Protein AF-A0A7V1API5-F1 (afdb_monomer)

Solvent-accessible surface area (backbone atoms only — not comparable to full-atom values): 14251 Å² total; per-residue (Å²): 138,82,91,64,81,80,78,73,44,56,48,100,85,48,38,28,48,32,41,31,27,32,59,87,79,66,44,65,28,44,78,46,39,25,30,69,68,17,48,51,49,20,72,73,65,34,36,43,33,29,36,42,77,89,78,74,38,69,45,53,51,26,77,86,77,62,25,26,32,43,48,78,46,79,47,67,42,95,88,17,57,36,34,41,33,32,18,50,59,51,57,43,63,21,94,88,60,36,77,29,64,70,81,69,83,91,77,61,89,94,56,81,75,86,61,78,83,79,69,54,68,74,54,51,52,70,72,65,71,60,80,78,75,70,63,77,86,57,58,72,59,54,67,72,64,65,79,74,82,86,79,86,84,81,85,78,90,79,81,88,76,85,87,77,90,76,90,74,88,79,74,88,75,80,82,76,82,78,84,73,83,77,73,58,64,68,58,56,49,48,50,58,59,57,49,26,75,86,52,65,47,90,92,36,68,66,31,52,47,64,74,60,36,72,78,56,50,55,64,53,75,74,64,84,119

Secondary structure (DSSP, 8-state):
----PPPP---TTSEEEEEEEETTT--EEEEEEEEHHHHHHHHHHSB-EEEETTTTEEEETTTTTS--EEEEEEEEPTTSS-EEEEEEESS-SSTTS-S-S--S-S--TTS--SS-----HHHHHHHS-------GGGGGGHHHHTTS--S-----PPPP------------------PPP---HHHHHHHHHHHHHHS--TT-HHHHHHHH-HHHHHHHHTT--

Nearest PDB structures (foldseek):
  7bgn-assembly1_A  TM=9.790E-01  e=2.416E-11  Medicago truncatula
  7bgm-assembly1_B  TM=9.090E-01  e=2.416E-11  Medicago truncatula
  7bgn-assembly3_E  TM=7.916E-01  e=1.671E-11  Medicago truncatula
  7bgn-assembly3_F  TM=7.159E-01  e=1.307E-11  Medicago truncatula
  7bgm-assembly1_A  TM=7.154E-01  e=2.569E-11  Medicago truncatula

Sequence (225 aa):
MFDKKPHIKFNKNGLIPAIVLNADTQEVINLVYMNRKALKKTQETGKLWLYNRSLKKIWMKGQRSGNTVDVEEIRSHVDKYALLISGTPNGAPCHTGDASCFSFAYWKKDEALEGDPEIPDSFKKIFSGEEESYPAEFESLKDEISLSKEEETGLIEMREVENKTEQAEIEPDSFETQQTPDKNILYDFYWSIANRVENPMEGSVISKLHSLGVREISKHLGRDV

Structure (mmCIF, N/CA/C/O backbone):
data_AF-A0A7V1API5-F1
#
_entry.id   AF-A0A7V1API5-F1
#
loop_
_atom_site.group_PDB
_atom_site.id
_atom_site.type_symbol
_atom_site.label_atom_id
_atom_site.label_alt_id
_atom_site.label_comp_id
_atom_site.label_asym_id
_atom_site.label_entity_id
_atom_site.label_seq_id
_atom_site.pdbx_PDB_ins_code
_atom_site.Cartn_x
_atom_site.Cartn_y
_atom_site.Cartn_z
_atom_site.occupancy
_atom_site.B_iso_or_equiv
_atom_site.auth_seq_id
_atom_site.auth_comp_id
_atom_site.auth_asym_id
_atom_site.auth_atom_id
_atom_site.pdbx_PDB_model_num
ATOM 1 N N . MET A 1 1 ? -29.884 -5.914 -5.477 1.00 36.81 1 MET A N 1
ATOM 2 C CA . MET A 1 1 ? -29.477 -4.771 -4.632 1.00 36.81 1 MET A CA 1
ATOM 3 C C . MET A 1 1 ? -28.816 -5.336 -3.376 1.00 36.81 1 MET A C 1
ATOM 5 O O . MET A 1 1 ? -29.497 -5.604 -2.400 1.00 36.81 1 MET A O 1
ATOM 9 N N . PHE A 1 2 ? -27.517 -5.648 -3.436 1.00 43.50 2 PHE A N 1
ATOM 10 C CA . PHE A 1 2 ? -26.755 -6.131 -2.277 1.00 43.50 2 PHE A CA 1
ATOM 11 C C . PHE A 1 2 ? -25.815 -5.024 -1.823 1.00 43.50 2 PHE A C 1
ATOM 13 O O . PHE A 1 2 ? -24.636 -5.013 -2.157 1.00 43.50 2 PHE A O 1
ATOM 20 N N . ASP A 1 3 ? -26.366 -4.083 -1.065 1.00 47.03 3 ASP A N 1
ATOM 21 C CA . ASP A 1 3 ? -25.586 -3.079 -0.354 1.00 47.03 3 ASP A CA 1
ATOM 22 C C . ASP A 1 3 ? -25.040 -3.706 0.942 1.00 47.03 3 ASP A C 1
ATOM 24 O O . ASP A 1 3 ? -25.525 -3.481 2.049 1.00 47.03 3 ASP A O 1
ATOM 28 N N . LYS A 1 4 ? -24.086 -4.632 0.794 1.00 51.78 4 LYS A N 1
ATOM 29 C CA . LYS A 1 4 ? -23.327 -5.195 1.915 1.00 51.78 4 LYS A CA 1
ATOM 30 C C . LYS A 1 4 ? -21.902 -4.695 1.803 1.00 51.78 4 LYS A C 1
ATOM 32 O O . LYS A 1 4 ? -21.056 -5.349 1.198 1.00 51.78 4 LYS A O 1
ATOM 37 N N . LYS A 1 5 ? -21.626 -3.551 2.430 1.00 57.69 5 LYS A N 1
ATOM 38 C CA . LYS A 1 5 ? -20.250 -3.122 2.696 1.00 57.69 5 LYS A CA 1
ATOM 39 C C . LYS A 1 5 ? -19.504 -4.313 3.330 1.00 57.69 5 LYS A C 1
ATOM 41 O O . LYS A 1 5 ? -19.968 -4.827 4.354 1.00 57.69 5 LYS A O 1
ATOM 46 N N . PRO A 1 6 ? -18.427 -4.831 2.715 1.00 64.00 6 PRO A N 1
ATOM 47 C CA . PRO A 1 6 ? -17.818 -6.074 3.165 1.00 64.00 6 PRO A CA 1
ATOM 48 C C . PRO A 1 6 ? -17.279 -5.908 4.588 1.00 64.00 6 PRO A C 1
ATOM 50 O O . PRO A 1 6 ? -16.504 -4.998 4.877 1.00 64.00 6 PRO A O 1
ATOM 53 N N . HIS A 1 7 ? -17.705 -6.787 5.496 1.00 81.12 7 HIS A N 1
ATOM 54 C CA . HIS A 1 7 ? -17.175 -6.822 6.855 1.00 81.12 7 HIS A CA 1
ATOM 55 C C . HIS A 1 7 ? -15.726 -7.329 6.827 1.00 81.12 7 HIS A C 1
ATOM 57 O O . HIS A 1 7 ? -15.483 -8.474 6.454 1.00 81.12 7 HIS A O 1
ATOM 63 N N . ILE A 1 8 ? -14.776 -6.496 7.248 1.00 89.81 8 ILE A N 1
ATOM 64 C CA . ILE A 1 8 ? -13.340 -6.807 7.253 1.00 89.81 8 ILE A CA 1
ATOM 65 C C . ILE A 1 8 ? -12.966 -7.608 8.513 1.00 89.81 8 ILE A C 1
ATOM 67 O O . ILE A 1 8 ? -13.426 -7.290 9.614 1.00 89.81 8 ILE A O 1
ATOM 71 N N . LYS A 1 9 ? -12.124 -8.641 8.374 1.00 91.19 9 LYS A N 1
ATOM 72 C CA . LYS A 1 9 ? -11.627 -9.467 9.485 1.00 91.19 9 LYS A CA 1
ATOM 73 C C . LYS A 1 9 ? -10.210 -9.036 9.867 1.00 91.19 9 LYS A C 1
ATOM 75 O O . LYS A 1 9 ? -9.261 -9.244 9.121 1.00 91.19 9 LYS A O 1
ATOM 80 N N . PHE A 1 10 ? -10.071 -8.454 11.053 1.00 94.00 10 PHE A N 1
ATOM 81 C CA . PHE A 1 10 ? -8.764 -8.217 11.664 1.00 94.00 10 PHE A CA 1
ATOM 82 C C . PHE A 1 10 ? -8.286 -9.502 12.348 1.00 94.00 10 PHE A C 1
ATOM 84 O O . PHE A 1 10 ? -9.102 -10.261 12.870 1.00 94.00 10 PHE A O 1
ATOM 91 N N . ASN A 1 11 ? -6.977 -9.739 12.360 1.00 93.12 11 ASN A N 1
ATOM 92 C CA . ASN A 1 11 ? -6.385 -10.870 13.071 1.00 93.12 11 ASN A CA 1
ATOM 93 C C . ASN A 1 11 ? -6.502 -10.709 14.603 1.00 93.12 11 ASN A C 1
ATOM 95 O O . ASN A 1 11 ? -6.974 -9.685 15.100 1.00 93.12 11 ASN A O 1
ATOM 99 N N . LYS A 1 12 ? -6.011 -11.699 15.361 1.00 94.62 12 LYS A N 1
ATOM 100 C CA . LYS A 1 12 ? -6.018 -11.697 16.839 1.00 94.62 12 LYS A CA 1
ATOM 101 C C . LYS A 1 12 ? -5.367 -10.464 17.485 1.00 94.62 12 LYS A C 1
ATOM 103 O O . LYS A 1 12 ? -5.725 -10.095 18.593 1.00 94.62 12 LYS A O 1
ATOM 108 N N . ASN A 1 13 ? -4.462 -9.793 16.771 1.00 92.75 13 ASN A N 1
ATOM 109 C CA . ASN A 1 13 ? -3.783 -8.578 17.229 1.00 92.75 13 ASN A CA 1
ATOM 110 C C . ASN A 1 13 ? -4.513 -7.292 16.794 1.00 92.75 13 ASN A C 1
ATOM 112 O O . ASN A 1 13 ? -3.982 -6.194 16.946 1.00 92.75 13 ASN A O 1
ATOM 116 N N . GLY A 1 14 ? -5.703 -7.403 16.197 1.00 95.06 14 GLY A N 1
ATOM 117 C CA . GLY A 1 14 ? -6.461 -6.266 15.681 1.00 95.06 14 GLY A CA 1
ATOM 118 C C . GLY A 1 14 ? -5.851 -5.631 14.428 1.00 95.06 14 GLY A C 1
ATOM 119 O O . GLY A 1 14 ? -6.097 -4.448 14.176 1.00 95.06 14 GLY A O 1
ATOM 120 N N . LEU A 1 15 ? -5.062 -6.387 13.652 1.00 96.69 15 LEU A N 1
ATOM 121 C CA . LEU A 1 15 ? -4.360 -5.919 12.452 1.00 96.69 15 LEU A CA 1
ATOM 122 C C . LEU A 1 15 ? -4.853 -6.611 11.177 1.00 96.69 15 LEU A C 1
ATOM 124 O O . LEU A 1 15 ? -5.285 -7.761 11.211 1.00 96.69 15 LEU A O 1
ATOM 128 N N . ILE A 1 16 ? -4.731 -5.919 10.047 1.00 97.31 16 ILE A N 1
ATOM 129 C CA . ILE A 1 16 ? -4.956 -6.456 8.703 1.00 97.31 16 ILE A CA 1
ATOM 130 C C . ILE A 1 16 ? -3.806 -6.034 7.773 1.00 97.31 16 ILE A C 1
ATOM 132 O O . ILE A 1 16 ? -3.408 -4.865 7.824 1.00 97.31 16 ILE A O 1
ATOM 136 N N . PRO A 1 17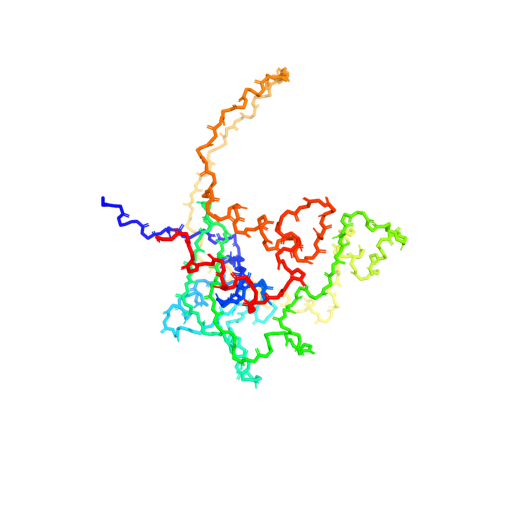 ? -3.228 -6.943 6.965 1.00 98.19 17 PRO A N 1
ATOM 137 C CA . PRO A 1 17 ? -2.293 -6.567 5.911 1.00 98.19 17 PRO A CA 1
ATOM 138 C C . PRO A 1 17 ? -3.011 -5.826 4.775 1.00 98.19 17 PRO A C 1
ATOM 140 O O . PRO A 1 17 ? -4.136 -6.162 4.402 1.00 98.19 17 PRO A O 1
ATOM 143 N N . ALA A 1 18 ? -2.339 -4.831 4.208 1.00 98.06 18 ALA A N 1
ATOM 144 C CA . ALA A 1 18 ? -2.802 -4.058 3.069 1.00 98.06 18 ALA A CA 1
ATOM 145 C C . ALA A 1 18 ? -1.681 -3.929 2.032 1.00 98.06 18 ALA A C 1
ATOM 147 O O . ALA A 1 18 ? -0.608 -3.400 2.331 1.00 98.06 18 ALA A O 1
ATOM 148 N N . ILE A 1 19 ? -1.946 -4.420 0.824 1.00 98.56 19 ILE A N 1
ATOM 149 C CA . ILE A 1 19 ? -1.095 -4.234 -0.352 1.00 98.56 19 ILE A CA 1
ATOM 150 C C . ILE A 1 19 ? -1.454 -2.881 -0.956 1.00 98.56 19 ILE 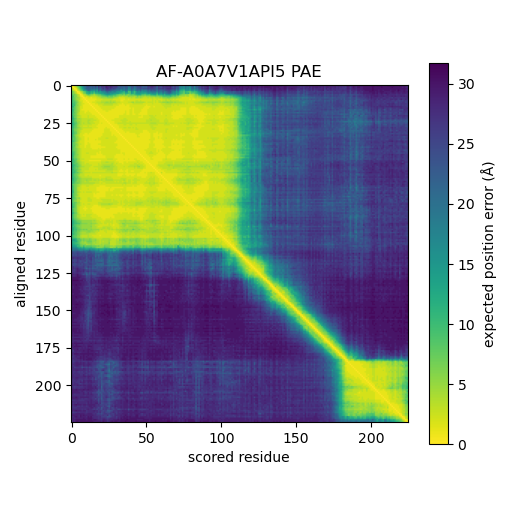A C 1
ATOM 152 O O . ILE A 1 19 ? -2.635 -2.583 -1.123 1.00 98.56 19 ILE A O 1
ATOM 156 N N . VAL A 1 20 ? -0.453 -2.065 -1.264 1.00 98.38 20 VAL A N 1
ATOM 157 C CA . VAL A 1 20 ? -0.641 -0.734 -1.842 1.00 98.38 20 VAL A CA 1
ATOM 158 C C . VAL A 1 20 ? -0.157 -0.756 -3.285 1.00 98.38 20 VAL A C 1
ATOM 160 O O . VAL A 1 20 ? 0.999 -1.102 -3.530 1.00 98.38 20 VAL A O 1
ATOM 163 N N . LEU A 1 21 ? -1.035 -0.388 -4.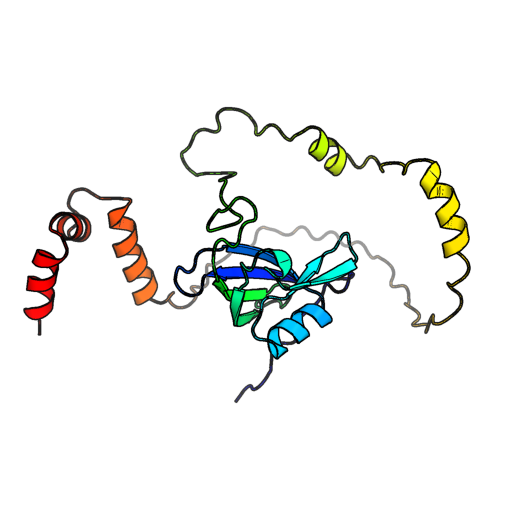212 1.00 96.75 21 LEU A N 1
ATOM 164 C CA . LEU A 1 21 ? -0.757 -0.216 -5.632 1.00 96.75 21 LEU A CA 1
ATOM 165 C C . LEU A 1 21 ? -0.637 1.265 -5.974 1.00 96.75 21 LEU A C 1
ATOM 167 O O . LEU A 1 21 ? -1.369 2.091 -5.422 1.00 96.75 21 LEU A O 1
ATOM 171 N N . ASN A 1 22 ? 0.233 1.573 -6.929 1.00 96.00 22 ASN A N 1
ATOM 172 C CA . ASN A 1 22 ? 0.135 2.809 -7.687 1.00 96.00 22 ASN A CA 1
ATOM 173 C C . ASN A 1 22 ? -1.093 2.718 -8.612 1.00 96.00 22 ASN A C 1
ATOM 175 O O . ASN A 1 22 ? -1.200 1.777 -9.399 1.00 96.00 22 ASN A O 1
ATOM 179 N N . ALA A 1 23 ? -2.018 3.671 -8.496 1.00 92.25 23 ALA A N 1
ATOM 180 C CA . ALA A 1 23 ? -3.256 3.681 -9.273 1.00 92.25 23 ALA A CA 1
ATOM 181 C C . ALA A 1 23 ? -3.018 3.783 -10.790 1.00 92.25 23 ALA A C 1
ATOM 183 O O . ALA A 1 23 ? -3.725 3.135 -11.563 1.00 92.25 23 ALA A O 1
ATOM 184 N N . ASP A 1 24 ? -1.985 4.513 -11.210 1.00 89.00 24 ASP A N 1
ATOM 185 C CA . ASP A 1 24 ? -1.683 4.739 -12.623 1.00 89.00 24 ASP A CA 1
ATOM 186 C C . ASP A 1 24 ? -0.944 3.551 -13.245 1.00 89.00 24 ASP A C 1
ATOM 188 O O . ASP A 1 24 ? -1.302 3.068 -14.318 1.00 89.00 24 ASP A O 1
ATOM 192 N N . THR A 1 25 ? 0.101 3.062 -12.570 1.00 89.75 25 THR A N 1
ATOM 193 C CA . THR A 1 25 ? 0.993 2.030 -13.132 1.00 89.75 25 THR A CA 1
ATOM 194 C C . THR A 1 25 ? 0.567 0.608 -12.791 1.00 89.75 25 THR A C 1
ATOM 196 O O . THR A 1 25 ? 1.078 -0.337 -13.386 1.00 89.75 25 THR A O 1
ATOM 199 N N . GLN A 1 26 ? -0.343 0.442 -11.825 1.00 91.38 26 GLN A N 1
ATOM 200 C CA . GLN A 1 26 ? -0.728 -0.845 -11.232 1.00 91.38 26 GLN A CA 1
ATOM 201 C C . GLN A 1 26 ? 0.437 -1.607 -10.570 1.00 91.38 26 GLN A C 1
ATOM 203 O O . GLN A 1 26 ? 0.287 -2.768 -10.185 1.00 91.38 26 GLN A O 1
ATOM 208 N N . GLU A 1 27 ? 1.587 -0.958 -10.377 1.00 92.62 27 GLU A N 1
ATOM 209 C CA . GLU A 1 27 ? 2.726 -1.527 -9.662 1.00 92.62 27 GLU A CA 1
ATOM 210 C C . GLU A 1 27 ? 2.421 -1.635 -8.162 1.00 92.62 27 GLU A C 1
ATOM 212 O O . GLU A 1 27 ? 1.883 -0.707 -7.551 1.00 92.62 27 GLU A O 1
ATOM 217 N N . VAL A 1 28 ? 2.804 -2.753 -7.535 1.00 95.19 28 VAL A N 1
ATOM 218 C CA . VAL A 1 28 ? 2.784 -2.871 -6.073 1.00 95.19 28 VAL A CA 1
ATOM 219 C C . VAL A 1 28 ? 3.898 -2.009 -5.500 1.00 95.19 28 VAL A C 1
ATOM 221 O O . VAL A 1 28 ? 5.069 -2.318 -5.684 1.00 95.19 28 VAL A O 1
ATOM 224 N N . ILE A 1 29 ? 3.543 -0.970 -4.746 1.00 95.50 29 ILE A N 1
ATOM 225 C CA . ILE A 1 29 ? 4.507 -0.023 -4.174 1.00 95.50 29 ILE A CA 1
ATOM 226 C C . ILE A 1 29 ? 4.837 -0.302 -2.709 1.00 95.50 29 ILE A C 1
ATOM 228 O O . ILE A 1 29 ? 5.887 0.120 -2.222 1.00 95.50 29 ILE A O 1
ATOM 232 N N . ASN A 1 30 ? 3.947 -0.964 -1.959 1.00 95.31 30 ASN A N 1
ATOM 233 C CA . ASN A 1 30 ? 4.176 -1.221 -0.536 1.00 95.31 30 ASN A CA 1
ATOM 234 C C . ASN A 1 30 ? 3.301 -2.348 0.036 1.00 95.31 30 ASN A C 1
ATOM 236 O O . ASN A 1 30 ? 2.238 -2.664 -0.494 1.00 95.31 30 ASN A O 1
ATOM 240 N N . LEU A 1 31 ? 3.721 -2.881 1.185 1.00 97.00 31 LEU A N 1
ATOM 241 C CA . LEU A 1 31 ? 2.919 -3.719 2.071 1.00 97.00 31 LEU A CA 1
ATOM 242 C C . LEU A 1 31 ? 2.916 -3.091 3.465 1.00 97.00 31 LEU A C 1
ATOM 244 O O . LEU A 1 31 ? 3.958 -2.933 4.100 1.00 97.00 31 LEU A O 1
ATOM 248 N N . VAL A 1 32 ? 1.728 -2.783 3.977 1.00 96.81 32 VAL A N 1
ATOM 249 C CA . VAL A 1 32 ? 1.562 -2.196 5.309 1.00 96.81 32 VAL A CA 1
ATOM 250 C C . VAL A 1 32 ? 0.593 -3.012 6.155 1.00 96.81 32 VAL A C 1
ATOM 252 O O . VAL A 1 32 ? -0.177 -3.822 5.651 1.00 96.81 32 VAL A O 1
ATOM 255 N N . TYR A 1 33 ? 0.607 -2.779 7.466 1.00 97.88 33 TYR A N 1
ATOM 256 C CA . TYR A 1 33 ? -0.444 -3.256 8.362 1.00 97.88 33 TYR A CA 1
ATOM 257 C C . TYR A 1 33 ? -1.316 -2.088 8.794 1.00 97.88 33 TYR A C 1
ATOM 259 O O . TYR A 1 33 ? -0.817 -0.992 9.042 1.00 97.88 33 TYR A O 1
ATOM 267 N N . MET A 1 34 ? -2.614 -2.328 8.941 1.00 98.38 34 MET A N 1
ATOM 268 C CA . MET A 1 34 ? -3.569 -1.352 9.454 1.00 98.38 34 MET A CA 1
ATOM 269 C C . MET A 1 34 ? -4.308 -1.938 10.653 1.00 98.38 34 MET A C 1
ATOM 271 O O . MET A 1 34 ? -4.674 -3.110 10.659 1.00 98.38 34 MET A O 1
ATOM 275 N N . ASN A 1 35 ? -4.566 -1.116 11.666 1.00 97.50 35 ASN A N 1
ATOM 276 C CA . ASN A 1 35 ? -5.603 -1.399 12.655 1.00 97.50 35 ASN A CA 1
ATOM 277 C C . ASN A 1 35 ? -6.889 -0.641 12.276 1.00 97.50 35 ASN A C 1
ATOM 279 O O . ASN A 1 35 ? -6.899 0.156 11.333 1.00 97.50 35 ASN A O 1
ATOM 283 N N . ARG A 1 36 ? -7.978 -0.837 13.032 1.00 96.81 36 ARG A N 1
ATOM 284 C CA . ARG A 1 36 ? -9.258 -0.144 12.775 1.00 96.81 36 ARG A CA 1
ATOM 285 C C . ARG A 1 36 ? -9.111 1.381 12.710 1.00 96.81 36 ARG A C 1
ATOM 287 O O . ARG A 1 36 ? -9.738 2.013 11.866 1.00 96.81 36 ARG A O 1
ATOM 294 N N . LYS A 1 37 ? -8.274 1.970 13.575 1.00 97.69 37 LYS A N 1
ATOM 295 C CA . LYS A 1 37 ? -8.048 3.426 13.626 1.00 97.69 37 LYS A CA 1
ATOM 296 C C . LYS A 1 37 ? -7.335 3.936 12.369 1.00 97.69 37 LYS A C 1
ATOM 298 O O . LYS A 1 37 ? -7.760 4.943 11.816 1.00 97.69 37 LYS A O 1
ATOM 303 N N . ALA A 1 38 ? -6.298 3.239 11.901 1.00 98.31 38 ALA A N 1
ATOM 304 C CA . ALA A 1 38 ? -5.571 3.587 10.679 1.00 98.31 38 ALA A CA 1
ATOM 305 C C . ALA A 1 38 ? -6.465 3.472 9.437 1.00 98.31 38 ALA A C 1
ATOM 307 O O . ALA A 1 38 ? -6.491 4.379 8.608 1.00 98.31 38 ALA A O 1
ATOM 308 N N . LEU A 1 39 ? -7.256 2.397 9.341 1.00 97.88 39 LEU A N 1
ATOM 309 C CA . LEU A 1 39 ? -8.200 2.222 8.238 1.00 97.88 39 LEU A CA 1
ATOM 310 C C . LEU A 1 39 ? -9.254 3.334 8.216 1.00 97.88 39 LEU A C 1
ATOM 312 O O . LEU A 1 39 ? -9.468 3.951 7.176 1.00 97.88 39 LEU A O 1
ATOM 316 N N . LYS A 1 40 ? -9.848 3.646 9.373 1.00 97.38 40 LYS A N 1
ATOM 317 C CA . LYS A 1 40 ? -10.814 4.743 9.502 1.00 97.38 40 LYS A CA 1
ATOM 318 C C . LYS A 1 40 ? -10.198 6.088 9.102 1.00 97.38 40 LYS A C 1
ATOM 320 O O . LYS A 1 40 ? -10.767 6.788 8.276 1.00 97.38 40 LYS A O 1
ATOM 325 N N . LYS A 1 41 ? -9.001 6.413 9.601 1.00 98.31 41 LYS A N 1
ATOM 326 C CA . LYS A 1 41 ? -8.276 7.637 9.216 1.00 98.31 41 LYS A CA 1
ATOM 327 C C . LYS A 1 41 ? -7.970 7.703 7.720 1.00 98.31 41 LYS A C 1
ATOM 329 O O . LYS A 1 41 ? -8.046 8.782 7.142 1.00 98.31 41 LYS A O 1
ATOM 334 N N . THR A 1 42 ? -7.655 6.573 7.092 1.00 98.44 42 THR A N 1
ATOM 335 C CA . THR A 1 42 ? -7.438 6.504 5.638 1.00 98.44 42 THR A CA 1
ATOM 336 C C . THR A 1 42 ? -8.710 6.868 4.880 1.00 98.44 42 THR A C 1
ATOM 338 O O . THR A 1 42 ? -8.673 7.739 4.021 1.00 98.44 42 THR A O 1
ATOM 341 N N . GLN A 1 43 ? -9.848 6.283 5.263 1.00 97.56 43 GLN A N 1
ATOM 342 C CA . GLN A 1 43 ? -11.152 6.590 4.664 1.00 97.56 43 GLN A CA 1
ATOM 343 C C . GLN A 1 43 ? -11.584 8.046 4.891 1.00 97.56 43 GLN A C 1
ATOM 345 O O . GLN A 1 43 ? -12.199 8.640 4.016 1.00 97.56 43 GLN A O 1
ATOM 350 N N . GLU A 1 44 ? -11.271 8.618 6.055 1.00 98.12 44 GLU A N 1
ATOM 351 C CA . GLU A 1 44 ? -11.616 10.004 6.396 1.00 98.12 44 GLU A CA 1
ATOM 352 C C . GLU A 1 44 ? -10.759 11.036 5.659 1.00 98.12 44 GLU A C 1
ATOM 354 O O . GLU A 1 44 ? -11.250 12.102 5.307 1.00 98.12 44 GLU A O 1
ATOM 359 N N . THR A 1 45 ? -9.466 10.757 5.489 1.00 98.25 45 THR A N 1
ATOM 360 C CA . THR A 1 45 ? -8.502 11.753 4.991 1.00 98.25 45 THR A CA 1
ATOM 361 C C . THR A 1 45 ? -8.163 11.594 3.517 1.00 98.25 45 THR A C 1
ATOM 363 O O . THR A 1 45 ? -7.541 12.490 2.958 1.00 98.25 45 THR A O 1
ATOM 366 N N . GLY A 1 46 ? -8.489 10.451 2.908 1.00 98.19 46 GLY A N 1
ATOM 367 C CA . GLY A 1 46 ? -8.009 10.104 1.570 1.00 98.19 46 GLY A CA 1
ATOM 368 C C . GLY A 1 46 ? -6.489 9.919 1.500 1.00 98.19 46 GLY A C 1
ATOM 369 O O . GLY A 1 46 ? -5.940 9.820 0.416 1.00 98.19 46 GLY A O 1
ATOM 370 N N . LYS A 1 47 ? -5.778 9.870 2.634 1.00 98.44 47 LYS A N 1
ATOM 371 C CA . LYS A 1 47 ? -4.324 9.649 2.695 1.00 98.44 47 LYS A CA 1
ATOM 372 C C . LYS A 1 47 ? -4.030 8.275 3.279 1.00 98.44 47 LYS A C 1
ATOM 374 O O . LYS A 1 47 ? -4.750 7.816 4.158 1.00 98.44 47 LYS A O 1
ATOM 379 N N . LEU A 1 48 ? -2.946 7.625 2.863 1.00 98.38 48 LEU A N 1
ATOM 380 C CA . LEU A 1 48 ? -2.566 6.319 3.411 1.00 98.38 48 LEU A CA 1
ATOM 381 C C . LEU A 1 48 ? -2.097 6.421 4.877 1.00 98.38 48 LEU A C 1
ATOM 383 O O . LEU A 1 48 ? -1.024 6.962 5.163 1.00 98.38 48 LEU A O 1
ATOM 387 N N . TRP A 1 49 ? -2.853 5.824 5.803 1.00 98.50 49 TRP A N 1
ATOM 388 C CA . TRP A 1 49 ? -2.439 5.624 7.196 1.00 98.50 49 TRP A CA 1
ATOM 389 C C . TRP A 1 49 ? -2.127 4.158 7.473 1.00 98.50 49 TRP A C 1
ATOM 391 O O . TRP A 1 49 ? -2.930 3.272 7.204 1.00 98.50 49 TRP A O 1
ATOM 401 N N . LEU A 1 50 ? -0.989 3.904 8.107 1.00 97.31 50 LEU A N 1
ATOM 402 C CA . LEU A 1 50 ? -0.561 2.573 8.528 1.00 97.31 50 LEU A CA 1
ATOM 403 C C . LEU A 1 50 ? -0.427 2.492 10.048 1.00 97.31 50 LEU A C 1
ATOM 405 O O . LEU A 1 50 ? -0.365 3.504 10.745 1.00 97.31 50 LEU A O 1
ATOM 409 N N . TYR A 1 51 ? -0.377 1.276 10.571 1.00 96.75 51 TYR A N 1
ATOM 410 C CA . TYR A 1 51 ? -0.064 0.992 11.961 1.00 96.75 51 TYR A CA 1
ATOM 411 C C . TYR A 1 51 ? 1.380 0.504 12.074 1.00 96.75 51 TYR A C 1
ATOM 413 O O . TYR A 1 51 ? 1.736 -0.567 11.580 1.00 96.75 51 TYR A O 1
ATOM 421 N N . ASN A 1 52 ? 2.221 1.287 12.746 1.00 92.12 52 ASN A N 1
ATOM 422 C CA . ASN A 1 52 ? 3.571 0.870 13.090 1.00 92.12 52 ASN A CA 1
ATOM 423 C C . ASN A 1 52 ? 3.493 -0.105 14.272 1.00 92.12 52 ASN A C 1
ATOM 425 O O . ASN A 1 52 ? 3.136 0.291 15.383 1.00 92.12 52 ASN A O 1
ATOM 429 N N . ARG A 1 53 ? 3.821 -1.376 14.019 1.00 91.25 53 ARG A N 1
ATOM 430 C CA . ARG A 1 53 ? 3.706 -2.461 15.005 1.00 91.25 53 ARG A CA 1
ATOM 431 C C . ARG A 1 53 ? 4.683 -2.305 16.173 1.00 91.25 53 ARG A C 1
ATOM 433 O O . ARG A 1 53 ? 4.291 -2.560 17.305 1.00 91.25 53 ARG A O 1
ATOM 440 N N . SER A 1 54 ? 5.901 -1.832 15.913 1.00 87.06 54 SER A N 1
ATOM 441 C CA . SER A 1 54 ? 6.933 -1.645 16.943 1.00 87.06 54 SER A CA 1
ATOM 442 C C . SER A 1 54 ? 6.601 -0.472 17.864 1.00 87.06 54 SER A C 1
ATOM 444 O O . SER A 1 54 ? 6.669 -0.588 19.080 1.00 87.06 54 SER A O 1
ATOM 446 N N . LEU A 1 55 ? 6.168 0.652 17.287 1.00 90.38 55 LEU A N 1
ATOM 447 C CA . LEU A 1 55 ? 5.818 1.868 18.031 1.00 90.38 55 LEU A CA 1
ATOM 448 C C . LEU A 1 55 ? 4.358 1.890 18.508 1.00 90.38 55 LEU A C 1
ATOM 450 O O . LEU A 1 55 ? 3.918 2.886 19.077 1.00 90.38 55 LEU A O 1
ATOM 454 N N . LYS A 1 56 ? 3.594 0.833 18.213 1.00 93.06 56 LYS A N 1
ATOM 455 C CA . LYS A 1 56 ? 2.174 0.649 18.545 1.00 93.06 56 LYS A CA 1
ATOM 456 C C . LYS A 1 56 ? 1.274 1.855 18.229 1.00 93.06 56 LYS A C 1
ATOM 458 O O . LYS A 1 56 ? 0.270 2.088 18.903 1.00 93.06 56 LYS A O 1
ATOM 463 N N . LYS A 1 57 ? 1.589 2.606 17.171 1.00 93.25 57 LYS A N 1
ATOM 464 C CA . LYS A 1 57 ? 0.904 3.856 16.803 1.00 93.25 57 LYS A CA 1
ATOM 465 C C . LYS A 1 57 ? 0.539 3.901 15.328 1.00 93.25 57 LYS A C 1
ATOM 467 O O . LYS A 1 57 ? 1.194 3.276 14.495 1.00 93.25 57 LYS A O 1
ATOM 472 N N . ILE A 1 58 ? -0.494 4.673 15.004 1.00 97.12 58 ILE A N 1
ATOM 473 C CA . ILE A 1 58 ? -0.817 4.980 13.609 1.00 97.12 58 ILE A CA 1
ATOM 474 C C . ILE A 1 58 ? 0.134 6.054 13.069 1.00 97.12 58 ILE A C 1
ATOM 476 O O . ILE A 1 58 ? 0.627 6.892 13.824 1.00 97.12 58 ILE A O 1
ATOM 480 N N . TRP A 1 59 ? 0.389 6.019 11.768 1.00 93.69 59 TRP A N 1
ATOM 481 C CA . TRP A 1 59 ? 1.307 6.917 11.078 1.00 93.69 59 TRP A CA 1
ATOM 482 C C . TRP A 1 59 ? 0.804 7.184 9.660 1.00 93.69 59 TRP A C 1
ATOM 484 O O . TRP A 1 59 ? 0.438 6.243 8.955 1.00 93.69 59 TRP A O 1
ATOM 494 N N . MET A 1 60 ? 0.805 8.441 9.222 1.00 97.12 60 MET A N 1
ATOM 495 C CA . MET A 1 60 ? 0.478 8.781 7.836 1.00 97.12 60 MET A CA 1
ATOM 496 C C . MET A 1 60 ? 1.721 8.592 6.961 1.00 97.12 60 MET A C 1
ATOM 498 O O . MET A 1 60 ? 2.777 9.175 7.230 1.00 97.12 60 MET A O 1
ATOM 502 N N . LYS A 1 61 ? 1.629 7.777 5.905 1.00 95.38 61 LYS A N 1
ATOM 503 C CA . LYS A 1 61 ? 2.740 7.603 4.962 1.00 95.38 61 LYS A CA 1
ATOM 504 C C . LYS A 1 61 ? 3.149 8.972 4.414 1.00 95.38 61 LYS A C 1
ATOM 506 O O . LYS A 1 61 ? 2.301 9.753 4.003 1.00 95.38 61 LYS A O 1
ATOM 511 N N . GLY A 1 62 ? 4.448 9.271 4.455 1.00 93.38 62 GLY A N 1
ATOM 512 C CA . GLY A 1 62 ? 4.977 10.552 3.985 1.00 93.38 62 GLY A CA 1
ATOM 513 C C . GLY A 1 62 ? 4.851 11.720 4.964 1.00 93.38 62 GLY A C 1
ATOM 514 O O . GLY A 1 62 ? 5.275 12.810 4.614 1.00 93.38 62 GLY A O 1
ATOM 515 N N . GLN A 1 63 ? 4.353 11.526 6.195 1.00 91.38 63 GLN A N 1
ATOM 516 C CA . GLN A 1 63 ? 4.170 12.629 7.157 1.00 91.38 63 GLN A CA 1
ATOM 517 C C . GLN A 1 63 ? 5.439 13.456 7.417 1.00 91.38 63 GLN A C 1
ATOM 519 O O . GLN A 1 63 ? 5.344 14.647 7.687 1.00 91.38 63 GLN A O 1
ATOM 524 N N . ARG A 1 64 ? 6.620 12.828 7.356 1.00 85.19 64 ARG A N 1
ATOM 525 C CA . ARG A 1 64 ? 7.915 13.513 7.498 1.00 85.19 64 ARG A CA 1
ATOM 526 C C . ARG A 1 64 ? 8.563 13.868 6.163 1.00 85.19 64 ARG A C 1
ATOM 528 O O . ARG A 1 64 ? 9.167 14.923 6.064 1.00 85.19 64 ARG A O 1
ATOM 535 N N . SER A 1 65 ? 8.483 12.978 5.174 1.00 88.31 65 SER A N 1
ATOM 536 C CA . SER A 1 65 ? 9.219 13.127 3.913 1.00 88.31 65 SER A CA 1
ATOM 537 C C . SER A 1 65 ? 8.467 13.908 2.836 1.00 88.31 65 SER A C 1
ATOM 539 O O . SER A 1 65 ? 9.057 14.220 1.816 1.00 88.31 65 SER A O 1
ATOM 541 N N . GLY A 1 66 ? 7.167 14.160 3.004 1.00 91.44 66 GLY A N 1
ATOM 542 C CA . GLY A 1 66 ? 6.300 14.677 1.940 1.00 91.44 66 GLY A CA 1
ATOM 543 C C . GLY A 1 66 ? 5.797 13.601 0.970 1.00 91.44 66 GLY A C 1
ATOM 544 O O . GLY A 1 66 ? 4.744 13.793 0.367 1.00 91.44 66 GLY A O 1
ATOM 545 N N . ASN A 1 67 ? 6.464 12.438 0.901 1.00 93.12 67 ASN A N 1
ATOM 546 C CA . ASN A 1 67 ? 6.110 11.321 0.010 1.00 93.12 67 ASN A CA 1
ATOM 547 C C . ASN A 1 67 ? 4.854 10.564 0.479 1.00 93.12 67 ASN A C 1
ATOM 549 O O . ASN A 1 67 ? 4.930 9.434 0.995 1.00 93.12 67 ASN A O 1
ATOM 553 N N . THR A 1 68 ? 3.715 11.247 0.392 1.00 97.25 68 THR A N 1
ATOM 554 C CA . THR A 1 68 ? 2.380 10.767 0.764 1.00 97.25 68 THR A CA 1
ATOM 555 C C . THR A 1 68 ? 1.781 9.890 -0.332 1.00 97.25 68 THR A C 1
ATOM 557 O O . THR A 1 68 ? 2.322 9.804 -1.428 1.00 97.25 68 THR A O 1
ATOM 560 N N . VAL A 1 69 ? 0.676 9.212 -0.027 1.00 98.06 69 VAL A N 1
ATOM 561 C CA . VAL A 1 69 ? -0.108 8.453 -1.012 1.00 98.06 69 VAL A CA 1
ATOM 562 C C . VAL A 1 69 ? -1.561 8.879 -0.868 1.00 98.06 69 VAL A C 1
ATOM 564 O O . VAL A 1 69 ? -2.113 8.773 0.234 1.00 98.06 69 VAL A O 1
ATOM 567 N N . ASP A 1 70 ? -2.134 9.383 -1.955 1.00 98.44 70 ASP A N 1
ATOM 568 C CA . ASP A 1 70 ? -3.550 9.716 -2.090 1.00 98.44 70 ASP A CA 1
ATOM 569 C C . ASP A 1 70 ? -4.335 8.458 -2.446 1.00 98.44 70 ASP A C 1
ATOM 571 O O . ASP A 1 70 ? -4.109 7.854 -3.483 1.00 98.44 70 ASP A O 1
ATOM 575 N N . VAL A 1 71 ? -5.206 8.015 -1.547 1.00 98.56 71 VAL A N 1
ATOM 576 C CA . VAL A 1 71 ? -5.959 6.767 -1.671 1.00 98.56 71 VAL A CA 1
ATOM 577 C C . VAL A 1 71 ? -7.242 7.007 -2.453 1.00 98.56 71 VAL A C 1
ATOM 579 O O . VAL A 1 71 ? -8.067 7.831 -2.064 1.00 98.56 71 VAL A O 1
ATOM 582 N N . GLU A 1 72 ? -7.429 6.218 -3.506 1.00 97.69 72 GLU A N 1
ATOM 583 C CA . GLU A 1 72 ? -8.578 6.290 -4.411 1.00 97.69 72 GLU A CA 1
ATOM 584 C C . GLU A 1 72 ? -9.567 5.151 -4.158 1.00 97.69 72 GLU A C 1
ATOM 586 O O . GLU A 1 72 ? -10.779 5.361 -4.133 1.00 97.69 72 GLU A O 1
ATOM 591 N N . GLU A 1 73 ? -9.059 3.940 -3.912 1.00 97.06 73 GLU A N 1
ATOM 592 C CA . GLU A 1 73 ? -9.886 2.749 -3.722 1.00 97.06 73 GLU A CA 1
ATOM 593 C C . GLU A 1 73 ? -9.313 1.837 -2.631 1.00 97.06 73 GLU A C 1
ATOM 595 O O . GLU A 1 73 ? -8.100 1.656 -2.509 1.00 97.06 73 GLU A O 1
ATOM 600 N N . ILE A 1 74 ? -10.201 1.212 -1.851 1.00 97.44 74 ILE A N 1
ATOM 601 C CA . ILE A 1 74 ? -9.861 0.111 -0.946 1.00 97.44 74 ILE A CA 1
ATOM 602 C C . ILE A 1 74 ? -10.767 -1.078 -1.264 1.00 97.44 74 ILE A C 1
ATOM 604 O O . ILE A 1 74 ? -11.970 -1.042 -0.997 1.00 97.44 74 ILE A O 1
ATOM 608 N N . ARG A 1 75 ? -10.176 -2.164 -1.763 1.00 95.69 75 ARG A N 1
ATOM 609 C CA . ARG A 1 75 ? -10.837 -3.456 -1.975 1.00 95.69 75 ARG A CA 1
ATOM 610 C C . ARG A 1 75 ? -10.454 -4.434 -0.871 1.00 95.69 75 ARG A C 1
ATOM 612 O O . ARG A 1 7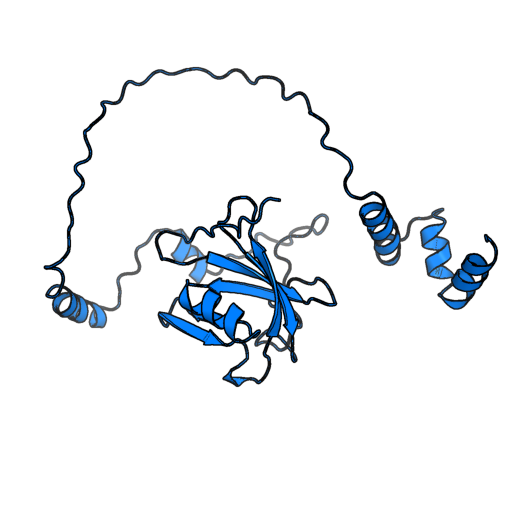5 ? -9.340 -4.413 -0.354 1.00 95.69 75 ARG A O 1
ATOM 619 N N . SER A 1 76 ? -11.384 -5.305 -0.494 1.00 94.56 76 SER A N 1
ATOM 620 C CA . SER A 1 76 ? -11.120 -6.384 0.461 1.00 94.56 76 SER A CA 1
ATOM 621 C C . SER A 1 76 ? -10.947 -7.703 -0.281 1.00 94.56 76 SER A C 1
ATOM 623 O O . SER A 1 76 ? -11.658 -7.960 -1.251 1.00 94.56 76 SER A O 1
ATOM 625 N N . HIS A 1 77 ? -10.026 -8.544 0.192 1.00 91.88 77 HIS A N 1
ATOM 626 C CA . HIS A 1 77 ? -9.941 -9.939 -0.232 1.00 91.88 77 HIS A CA 1
ATOM 627 C C . HIS A 1 77 ? -11.291 -10.643 -0.024 1.00 91.88 77 HIS A C 1
ATOM 629 O O . HIS A 1 77 ? -12.020 -10.304 0.911 1.00 91.88 77 HIS A O 1
ATOM 635 N N . VAL A 1 78 ? -11.612 -11.652 -0.836 1.00 89.62 78 VAL A N 1
ATOM 636 C CA . VAL A 1 78 ? -12.896 -12.375 -0.744 1.00 89.62 78 VAL A CA 1
ATOM 637 C C . VAL A 1 78 ? -13.136 -12.954 0.661 1.00 89.62 78 VAL A C 1
ATOM 639 O O . VAL A 1 78 ? -14.217 -12.802 1.235 1.00 89.62 78 VAL A O 1
ATOM 642 N N . ASP A 1 79 ? -12.076 -13.474 1.284 1.00 90.69 79 ASP A N 1
ATOM 643 C CA . ASP A 1 79 ? -12.091 -14.002 2.658 1.00 90.69 79 ASP A CA 1
ATOM 644 C C . ASP A 1 79 ? -11.914 -12.935 3.751 1.00 90.69 79 ASP A C 1
ATOM 646 O O . ASP A 1 79 ? -11.960 -13.236 4.948 1.00 90.69 79 ASP A O 1
ATOM 650 N N . LYS A 1 80 ? -11.747 -11.671 3.347 1.00 90.56 80 LYS A N 1
ATOM 651 C CA . LYS A 1 80 ? -11.745 -10.466 4.191 1.00 90.56 80 LYS A CA 1
ATOM 652 C C . LYS A 1 80 ? -10.564 -10.317 5.154 1.00 90.56 80 LYS A C 1
ATOM 654 O O . LYS A 1 80 ? -10.637 -9.484 6.056 1.00 90.56 80 LYS A O 1
ATOM 659 N N . TYR A 1 81 ? -9.491 -11.086 4.975 1.00 93.38 81 TYR A N 1
ATOM 660 C CA . TYR A 1 81 ? -8.285 -11.028 5.816 1.00 93.38 81 TYR A CA 1
ATOM 661 C C . TYR A 1 81 ? -7.174 -10.120 5.270 1.00 93.38 81 TYR A C 1
ATOM 663 O O . TYR A 1 81 ? -6.130 -9.996 5.905 1.00 93.38 81 TYR A O 1
ATOM 671 N N . ALA A 1 82 ? -7.363 -9.503 4.103 1.00 95.62 82 ALA A N 1
ATOM 672 C CA . ALA A 1 82 ? -6.403 -8.585 3.497 1.00 95.62 82 ALA A CA 1
ATOM 673 C C . ALA A 1 82 ? -7.116 -7.467 2.728 1.00 95.62 82 ALA A C 1
ATOM 675 O O . ALA A 1 82 ? -8.288 -7.605 2.349 1.00 95.62 82 ALA A O 1
ATOM 676 N N . LEU A 1 83 ? -6.396 -6.369 2.506 1.00 97.31 83 LEU A N 1
ATOM 677 C CA . LEU A 1 83 ? -6.840 -5.232 1.704 1.00 97.31 83 LEU A CA 1
ATOM 678 C C . LEU A 1 83 ? -5.922 -5.016 0.503 1.00 97.31 83 LEU A C 1
ATOM 680 O O . LEU A 1 83 ? -4.713 -5.233 0.584 1.00 97.31 83 LEU A O 1
ATOM 684 N N . LEU A 1 84 ? -6.513 -4.527 -0.579 1.00 98.12 84 LEU A N 1
ATOM 685 C CA . LEU A 1 84 ? -5.823 -3.947 -1.719 1.00 98.12 84 LEU A CA 1
ATOM 686 C C . LEU A 1 84 ? -6.186 -2.463 -1.774 1.00 98.12 84 LEU A C 1
ATOM 688 O O . LEU A 1 84 ? -7.364 -2.122 -1.861 1.00 98.12 84 LEU A O 1
ATOM 692 N N . ILE A 1 85 ? -5.189 -1.595 -1.672 1.00 98.44 85 ILE A N 1
ATOM 693 C CA . ILE A 1 85 ? -5.345 -0.142 -1.672 1.00 98.44 85 ILE A CA 1
ATOM 694 C C . ILE A 1 85 ? -4.754 0.390 -2.971 1.00 98.44 85 ILE A C 1
ATOM 696 O O . ILE A 1 85 ? -3.565 0.207 -3.204 1.00 98.44 85 ILE A O 1
ATOM 700 N N . SER A 1 86 ? -5.565 1.054 -3.787 1.00 98.25 86 SER A N 1
ATOM 701 C CA . SER A 1 86 ? -5.098 1.796 -4.960 1.00 98.25 86 SER A CA 1
ATOM 702 C C . SER A 1 86 ? -4.925 3.262 -4.590 1.00 98.25 86 SER A C 1
ATOM 704 O O . SER A 1 86 ? -5.816 3.843 -3.959 1.00 98.25 86 SER A O 1
ATOM 706 N N . GLY A 1 87 ? -3.797 3.864 -4.955 1.00 97.31 87 GLY A N 1
ATOM 707 C CA . GLY A 1 87 ? -3.586 5.287 -4.735 1.00 97.31 87 GLY A CA 1
ATOM 708 C C . GLY A 1 87 ? -2.429 5.888 -5.521 1.00 97.31 87 GLY A C 1
ATOM 709 O O . GLY A 1 87 ? -1.541 5.181 -5.991 1.00 97.31 87 GLY A O 1
ATOM 710 N N . THR A 1 88 ? -2.429 7.211 -5.615 1.00 97.94 88 THR A N 1
ATOM 711 C CA . THR A 1 88 ? -1.421 8.002 -6.320 1.00 97.94 88 THR A CA 1
ATOM 712 C C . THR A 1 88 ? -0.307 8.440 -5.352 1.00 97.94 88 THR A C 1
ATOM 714 O O . THR A 1 88 ? -0.575 9.156 -4.378 1.00 97.94 88 THR A O 1
ATOM 717 N N . PRO A 1 89 ? 0.955 8.004 -5.543 1.00 96.25 89 PRO A N 1
ATOM 718 C CA . PRO A 1 89 ? 2.077 8.421 -4.706 1.00 96.25 89 PRO A CA 1
ATOM 719 C C . PRO A 1 89 ? 2.583 9.827 -5.077 1.00 96.25 89 PRO A C 1
ATOM 721 O O . PRO A 1 89 ? 2.893 10.119 -6.227 1.00 96.25 89 PRO A O 1
ATOM 724 N N . ASN A 1 90 ? 2.762 10.689 -4.076 1.00 95.31 90 ASN A N 1
ATOM 725 C CA . ASN A 1 90 ? 3.333 12.029 -4.234 1.00 95.31 90 ASN A CA 1
ATOM 726 C C . ASN A 1 90 ? 4.856 11.996 -4.045 1.00 95.31 90 ASN A C 1
ATOM 728 O O . ASN A 1 90 ? 5.367 12.456 -3.026 1.00 95.31 90 ASN A O 1
ATOM 732 N N . GLY A 1 91 ? 5.576 11.413 -5.002 1.00 91.38 91 GLY A N 1
ATOM 733 C CA . GLY A 1 91 ? 7.023 11.178 -4.925 1.00 91.38 91 GLY A CA 1
ATOM 734 C C . GLY A 1 91 ? 7.371 9.743 -4.525 1.00 91.38 91 GLY A C 1
ATOM 735 O O . GLY A 1 91 ? 6.499 8.880 -4.458 1.00 91.38 91 GLY A O 1
ATOM 736 N N . ALA A 1 92 ? 8.653 9.474 -4.256 1.00 90.12 92 ALA A N 1
ATOM 737 C CA . ALA A 1 92 ? 9.145 8.112 -4.039 1.00 90.12 92 ALA A CA 1
ATOM 738 C C . ALA A 1 92 ? 8.485 7.436 -2.815 1.00 90.12 92 ALA A C 1
ATOM 740 O O . ALA A 1 92 ? 8.669 7.890 -1.672 1.00 90.12 92 ALA A O 1
ATOM 741 N N . PRO A 1 93 ? 7.711 6.350 -2.995 1.00 84.94 93 PRO A N 1
ATOM 742 C CA . PRO A 1 93 ? 7.043 5.690 -1.885 1.00 84.94 93 PRO A CA 1
ATOM 743 C C . PRO A 1 93 ? 8.032 4.944 -0.980 1.00 84.94 93 PRO A C 1
ATOM 745 O O . PRO A 1 93 ? 7.761 4.862 0.224 1.00 84.94 93 PRO A O 1
ATOM 748 N N . CYS A 1 94 ? 9.174 4.474 -1.493 1.00 88.25 94 CYS A N 1
ATOM 749 C CA . CYS A 1 94 ? 10.215 3.849 -0.681 1.00 88.25 94 CYS A CA 1
ATOM 750 C C . CYS A 1 94 ? 11.130 4.885 -0.002 1.00 88.25 94 CYS A C 1
ATOM 752 O O . CYS A 1 94 ? 11.336 5.994 -0.491 1.00 88.25 94 CYS A O 1
ATOM 754 N N . HIS A 1 95 ? 11.703 4.518 1.147 1.00 83.19 95 HIS A N 1
ATOM 755 C CA . HIS A 1 95 ? 12.673 5.352 1.867 1.00 83.19 95 HIS A CA 1
ATOM 756 C C . HIS A 1 95 ? 14.066 5.361 1.214 1.00 83.19 95 HIS A C 1
ATOM 758 O O . HIS A 1 95 ? 14.858 6.245 1.523 1.00 83.19 95 HIS A O 1
ATOM 764 N N . THR A 1 96 ? 14.347 4.411 0.318 1.00 82.50 96 THR A N 1
ATOM 765 C CA . THR A 1 96 ? 15.564 4.354 -0.511 1.00 82.50 96 THR A CA 1
ATOM 766 C C . THR A 1 96 ? 15.510 5.301 -1.709 1.00 82.50 96 THR A C 1
ATOM 768 O O . THR A 1 96 ? 16.531 5.530 -2.345 1.00 82.50 96 THR A O 1
ATOM 771 N N . GLY A 1 97 ? 14.337 5.870 -2.011 1.00 85.69 97 GLY A N 1
ATOM 772 C CA . GLY A 1 97 ? 14.101 6.659 -3.222 1.00 85.69 97 GLY A CA 1
ATOM 773 C C . GLY A 1 97 ? 13.451 5.873 -4.364 1.00 85.69 97 GLY A C 1
ATOM 774 O O . GLY A 1 97 ? 13.066 6.483 -5.357 1.00 85.69 97 GLY A O 1
ATOM 775 N N . ASP A 1 98 ? 13.256 4.563 -4.205 1.00 86.38 98 ASP A N 1
ATOM 776 C CA . ASP A 1 98 ? 12.655 3.716 -5.239 1.00 86.38 98 ASP A CA 1
ATOM 777 C C . ASP A 1 98 ? 11.139 3.935 -5.403 1.00 86.38 98 ASP A C 1
ATOM 779 O O . ASP A 1 98 ? 10.424 4.318 -4.464 1.00 86.38 98 ASP A O 1
ATOM 783 N N . ALA A 1 99 ? 10.646 3.620 -6.608 1.00 87.19 99 ALA A N 1
ATOM 784 C CA . ALA A 1 99 ? 9.227 3.634 -6.977 1.00 87.19 99 ALA A CA 1
ATOM 785 C C . ALA A 1 99 ? 8.404 2.544 -6.266 1.00 87.19 99 ALA A C 1
ATOM 787 O O . ALA A 1 99 ? 7.190 2.681 -6.129 1.00 87.19 99 ALA A O 1
ATOM 788 N N . SER A 1 100 ? 9.061 1.507 -5.743 1.00 90.81 100 SER A N 1
ATOM 789 C CA . SER A 1 100 ? 8.444 0.436 -4.969 1.00 90.81 100 SER A CA 1
ATOM 790 C C . SER A 1 100 ? 9.346 -0.004 -3.819 1.00 90.81 100 SER A C 1
ATOM 792 O O . SER A 1 100 ? 10.564 0.114 -3.878 1.00 90.81 100 SER A O 1
ATOM 794 N N . CYS A 1 101 ? 8.747 -0.526 -2.748 1.00 89.56 101 CYS A N 1
ATOM 795 C CA . CYS A 1 101 ? 9.477 -1.260 -1.715 1.00 89.56 101 CYS A CA 1
ATOM 796 C C . CYS A 1 101 ? 9.877 -2.687 -2.149 1.00 89.56 101 CYS A C 1
ATOM 798 O O . CYS A 1 101 ? 10.582 -3.360 -1.400 1.00 89.56 101 CYS A O 1
ATOM 800 N N . PHE A 1 102 ? 9.416 -3.166 -3.308 1.00 89.50 102 PHE A N 1
ATOM 801 C CA . PHE A 1 102 ? 9.676 -4.506 -3.846 1.00 89.50 102 PHE A CA 1
ATOM 802 C C . PHE A 1 102 ? 10.776 -4.498 -4.924 1.00 89.50 102 PHE A C 1
ATOM 804 O O . PHE A 1 102 ? 10.641 -5.139 -5.961 1.00 89.50 102 PHE A O 1
ATOM 811 N 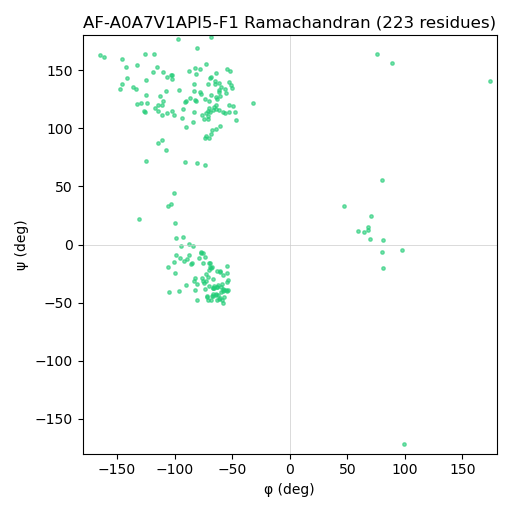N . SER A 1 103 ? 11.876 -3.776 -4.686 1.00 84.88 103 SER A N 1
ATOM 812 C CA . SER A 1 103 ? 12.958 -3.585 -5.670 1.00 84.88 103 SER A CA 1
ATOM 813 C C . SER A 1 103 ? 13.785 -4.847 -5.965 1.00 84.88 103 SER A C 1
ATOM 815 O O . SER A 1 103 ? 14.474 -4.903 -6.980 1.00 84.88 103 SER A O 1
ATOM 817 N N . PHE A 1 104 ? 13.754 -5.852 -5.085 1.00 80.69 104 PHE A N 1
ATOM 818 C CA . PHE A 1 104 ? 14.601 -7.044 -5.186 1.00 80.69 104 PHE A CA 1
ATOM 819 C C . PHE A 1 104 ? 13.771 -8.289 -5.485 1.00 80.69 104 PHE A C 1
ATOM 821 O O . PHE A 1 104 ? 12.826 -8.610 -4.761 1.00 80.69 104 PHE A O 1
ATOM 828 N N . ALA A 1 105 ? 14.159 -9.022 -6.527 1.00 81.81 105 ALA A N 1
ATOM 829 C CA . ALA A 1 105 ? 13.591 -10.329 -6.811 1.00 81.81 105 ALA A CA 1
ATOM 830 C C . ALA A 1 105 ? 14.263 -11.387 -5.929 1.00 81.81 105 ALA A C 1
ATOM 832 O O . ALA A 1 105 ? 15.480 -11.541 -5.960 1.00 81.81 105 ALA A O 1
ATOM 833 N N . TYR A 1 106 ? 13.465 -12.117 -5.151 1.00 80.25 106 TYR A N 1
ATOM 834 C CA . TYR A 1 106 ? 13.955 -13.253 -4.364 1.00 80.25 106 TYR A CA 1
ATOM 835 C C . TYR A 1 106 ? 14.037 -14.545 -5.190 1.00 80.25 106 TYR A C 1
ATOM 837 O O . TYR A 1 106 ? 14.887 -15.392 -4.949 1.00 80.25 106 TYR A O 1
ATOM 845 N N . TRP A 1 107 ? 13.150 -14.696 -6.175 1.00 84.56 107 TRP A N 1
ATOM 846 C CA . TRP A 1 107 ? 13.124 -15.835 -7.084 1.00 84.56 107 TRP A CA 1
ATOM 847 C C . TRP A 1 107 ? 12.665 -15.378 -8.464 1.00 84.56 107 TRP A C 1
ATOM 849 O O . TRP A 1 107 ? 11.715 -14.598 -8.579 1.00 84.56 107 TRP A O 1
ATOM 859 N N . LYS A 1 108 ? 13.319 -15.896 -9.503 1.00 81.06 108 LYS A N 1
ATOM 860 C CA . LYS A 1 108 ? 12.922 -15.735 -10.898 1.00 81.06 108 LYS A CA 1
ATOM 861 C C . LYS A 1 108 ? 13.046 -17.070 -11.608 1.00 81.06 108 LYS A C 1
ATOM 863 O O . LYS A 1 108 ? 14.025 -17.791 -11.443 1.00 81.06 108 LYS A O 1
ATOM 868 N N . LYS A 1 109 ? 12.028 -17.394 -12.396 1.00 78.88 109 LYS A N 1
ATOM 869 C CA . LYS A 1 109 ? 12.043 -18.579 -13.244 1.00 78.88 109 LYS A CA 1
ATOM 870 C C . LYS A 1 109 ? 13.139 -18.420 -14.307 1.00 78.88 109 LYS A C 1
ATOM 872 O O . LYS A 1 109 ? 13.270 -17.340 -14.871 1.00 78.88 109 LYS A O 1
ATOM 877 N N . ASP A 1 110 ? 13.886 -19.491 -14.560 1.00 80.19 110 ASP A N 1
ATOM 878 C CA . ASP A 1 110 ? 14.925 -19.592 -15.600 1.00 80.19 110 ASP A CA 1
ATOM 879 C C . ASP A 1 110 ? 16.209 -18.761 -15.363 1.00 80.19 110 ASP A C 1
ATOM 881 O O . ASP A 1 110 ? 17.128 -18.805 -16.178 1.00 80.19 110 ASP A O 1
ATOM 885 N N . GLU A 1 111 ? 16.336 -18.094 -14.210 1.00 70.44 111 GLU A N 1
ATOM 886 C CA . GLU A 1 111 ? 17.629 -17.658 -13.670 1.00 70.44 111 GLU A CA 1
ATOM 887 C C . GLU A 1 111 ? 18.158 -18.774 -12.752 1.00 70.44 111 GLU A C 1
ATOM 889 O O . GLU A 1 111 ? 17.477 -19.203 -11.816 1.00 70.44 111 GLU A O 1
ATOM 894 N N . ALA A 1 112 ? 19.356 -19.298 -13.039 1.00 61.16 112 ALA A N 1
ATOM 895 C CA . ALA A 1 112 ? 20.009 -20.227 -12.124 1.00 61.16 112 ALA A CA 1
ATOM 896 C C . ALA A 1 112 ? 20.241 -19.505 -10.790 1.00 61.16 112 ALA A C 1
ATOM 898 O O . ALA A 1 112 ? 20.802 -18.411 -10.771 1.00 61.16 112 ALA A O 1
ATOM 899 N N . LEU A 1 113 ? 19.807 -20.110 -9.682 1.00 56.53 113 LEU A N 1
ATOM 900 C CA . LEU A 1 113 ? 20.207 -19.658 -8.353 1.00 56.53 113 LEU A CA 1
ATOM 901 C C . LEU A 1 113 ? 21.726 -19.863 -8.252 1.00 56.53 113 LEU A C 1
ATOM 903 O O . LEU A 1 113 ? 22.190 -20.990 -8.071 1.00 56.53 113 LEU A O 1
ATOM 907 N N . GLU A 1 114 ? 22.516 -18.806 -8.439 1.00 50.00 114 GLU A N 1
ATOM 908 C CA . GLU A 1 114 ? 23.931 -18.840 -8.074 1.00 50.00 114 GLU A CA 1
ATOM 909 C C . GLU A 1 114 ? 24.025 -18.851 -6.545 1.00 50.00 114 GLU A C 1
ATOM 911 O O . GLU A 1 114 ? 24.025 -17.812 -5.890 1.00 50.00 114 GLU A O 1
ATOM 916 N N . GLY A 1 115 ? 24.069 -20.062 -5.986 1.00 54.88 115 GLY A N 1
ATOM 917 C CA . GLY A 1 115 ? 24.155 -20.306 -4.549 1.00 54.88 115 GLY A CA 1
ATOM 918 C C . GLY A 1 115 ? 22.798 -20.401 -3.850 1.00 54.88 115 GLY A C 1
ATOM 919 O O . GLY A 1 115 ? 21.781 -19.885 -4.319 1.00 54.88 115 GLY A O 1
ATOM 920 N N . ASP A 1 116 ? 22.787 -21.085 -2.703 1.00 54.47 116 ASP A N 1
ATOM 921 C CA . ASP A 1 116 ? 21.662 -21.007 -1.775 1.00 54.47 116 ASP A CA 1
ATOM 922 C C . ASP A 1 116 ? 21.519 -19.553 -1.305 1.00 54.47 116 ASP A C 1
ATOM 924 O O . ASP A 1 116 ? 22.535 -18.912 -1.015 1.00 54.47 116 ASP A O 1
ATOM 928 N N . PRO A 1 117 ? 20.293 -19.008 -1.194 1.00 57.94 117 PRO A N 1
ATOM 929 C CA . PRO A 1 117 ? 20.108 -17.691 -0.612 1.00 57.94 117 PRO A CA 1
ATOM 930 C C . PRO A 1 117 ? 20.716 -17.689 0.794 1.00 57.94 117 PRO A C 1
ATOM 932 O O . PRO A 1 117 ? 20.222 -18.377 1.690 1.00 57.94 117 PRO A O 1
ATOM 935 N N . GLU A 1 118 ? 21.794 -16.923 0.988 1.00 58.69 118 GLU A N 1
ATOM 936 C CA . GLU A 1 118 ? 22.369 -16.705 2.310 1.00 58.69 118 GLU A CA 1
ATOM 937 C C . GLU A 1 118 ? 21.300 -16.046 3.179 1.00 58.69 118 GLU A C 1
ATOM 939 O O . GLU A 1 118 ? 21.016 -14.854 3.073 1.00 58.69 118 GLU A O 1
ATOM 944 N N . ILE A 1 119 ? 20.664 -16.841 4.036 1.00 57.25 119 ILE A N 1
ATOM 945 C CA . ILE A 1 119 ? 19.814 -16.323 5.100 1.00 57.25 119 ILE A CA 1
ATOM 946 C C . ILE A 1 119 ? 20.766 -15.590 6.046 1.00 57.25 119 ILE A C 1
ATOM 948 O O . ILE A 1 119 ? 21.615 -16.262 6.646 1.00 57.25 119 ILE A O 1
ATOM 952 N N . PRO A 1 120 ? 20.654 -14.255 6.211 1.00 58.22 120 PRO A N 1
ATOM 953 C CA . PRO A 1 120 ? 21.493 -13.543 7.163 1.00 58.22 120 PRO A CA 1
ATOM 954 C C . PRO A 1 120 ? 21.376 -14.218 8.529 1.00 58.22 120 PRO A C 1
ATOM 956 O O . PRO A 1 120 ? 20.278 -14.617 8.921 1.00 58.22 120 PRO A O 1
ATOM 959 N N . ASP A 1 121 ? 22.472 -14.356 9.275 1.00 62.16 121 ASP A N 1
ATOM 960 C CA . ASP A 1 121 ? 22.444 -15.083 10.556 1.00 62.16 121 ASP A CA 1
ATOM 961 C C . ASP A 1 121 ? 21.426 -14.490 11.548 1.00 62.16 121 ASP A C 1
ATOM 963 O O . ASP A 1 121 ? 20.829 -15.208 12.352 1.00 62.16 121 ASP A O 1
ATOM 967 N N . SER A 1 122 ? 21.127 -13.194 11.412 1.00 48.66 122 SER A N 1
ATOM 968 C CA . SER A 1 122 ? 20.045 -12.509 12.125 1.00 48.66 122 SER A CA 1
ATOM 969 C C . SER A 1 122 ? 18.658 -13.106 11.859 1.00 48.66 122 SER A C 1
ATOM 971 O O . SER A 1 122 ? 17.835 -13.149 12.768 1.00 48.66 122 SER A O 1
ATOM 973 N N . PHE A 1 123 ? 18.393 -13.609 10.652 1.00 46.72 123 PHE A N 1
ATOM 974 C CA . PHE A 1 123 ? 17.157 -14.313 10.311 1.00 46.72 123 PHE A CA 1
ATOM 975 C C . PHE A 1 123 ? 17.168 -15.773 10.766 1.00 46.72 123 PHE A C 1
ATOM 977 O O . PHE A 1 123 ? 16.130 -16.258 11.209 1.00 46.72 123 PHE A O 1
ATOM 984 N N . LYS A 1 124 ? 18.317 -16.465 10.748 1.00 55.22 124 LYS A N 1
ATOM 985 C CA . LYS A 1 124 ? 18.416 -17.838 11.288 1.00 55.22 124 LYS A CA 1
ATOM 986 C C . LYS A 1 124 ? 18.013 -17.889 12.763 1.00 55.22 124 LYS A C 1
ATOM 988 O O . LYS A 1 124 ? 17.293 -18.798 13.157 1.00 55.22 124 LYS A O 1
ATOM 993 N N . LYS A 1 125 ? 18.387 -16.863 13.536 1.00 52.69 125 LYS A N 1
ATOM 994 C CA . LYS A 1 125 ? 18.016 -16.707 14.952 1.00 52.69 125 LYS A CA 1
ATOM 995 C C . LYS A 1 125 ? 16.514 -16.464 15.175 1.00 52.69 125 LYS A C 1
ATOM 997 O O . LYS A 1 125 ? 15.964 -16.871 16.189 1.00 52.69 125 LYS A O 1
ATOM 1002 N N . ILE A 1 126 ? 15.829 -15.833 14.217 1.00 50.19 126 ILE A N 1
ATOM 1003 C CA . ILE A 1 126 ? 14.372 -15.603 14.272 1.00 50.19 126 ILE A CA 1
ATOM 1004 C C . ILE A 1 126 ? 13.600 -16.902 13.993 1.00 50.19 126 ILE A C 1
ATOM 1006 O O . ILE A 1 126 ? 12.522 -17.113 14.546 1.00 50.19 126 ILE A O 1
ATOM 1010 N N . PHE A 1 127 ? 14.143 -17.775 13.139 1.00 45.66 127 PHE A N 1
ATOM 1011 C CA . PHE A 1 127 ? 13.499 -19.028 12.736 1.00 45.66 127 PHE A CA 1
ATOM 1012 C C . PHE A 1 127 ? 13.936 -20.256 13.552 1.00 45.66 127 PHE A C 1
ATOM 1014 O O . PHE A 1 127 ? 13.273 -21.286 13.462 1.00 45.66 127 PHE A O 1
ATOM 1021 N N . SER A 1 128 ? 14.998 -20.166 14.363 1.00 46.75 128 SER A N 1
ATOM 1022 C CA . SER A 1 128 ? 15.486 -21.268 15.210 1.00 46.75 128 SER A CA 1
ATOM 1023 C C . SER A 1 128 ? 14.659 -21.505 16.478 1.00 46.75 128 SER A C 1
ATOM 1025 O O . SER A 1 128 ? 14.892 -22.488 17.174 1.00 46.75 128 SER A O 1
ATOM 1027 N N . GLY A 1 129 ? 13.685 -20.642 16.787 1.00 43.09 129 GLY A N 1
ATOM 1028 C CA . GLY A 1 129 ? 12.830 -20.806 17.967 1.00 43.09 129 GLY A CA 1
ATOM 1029 C C . GLY A 1 129 ? 13.556 -20.618 19.303 1.00 43.09 129 GLY A C 1
ATOM 1030 O O . GLY A 1 129 ? 12.987 -20.932 20.345 1.00 43.09 129 GLY A O 1
ATOM 1031 N N . GLU A 1 130 ? 14.781 -20.092 19.296 1.00 44.44 130 GLU A N 1
ATOM 1032 C CA . GLU A 1 130 ? 15.444 -19.656 20.520 1.00 44.44 130 GLU A CA 1
ATOM 1033 C C . GLU A 1 130 ? 14.804 -18.338 20.967 1.00 44.44 130 GLU A C 1
ATOM 1035 O O . GLU A 1 130 ? 14.968 -17.299 20.325 1.00 44.44 130 GLU A O 1
ATOM 1040 N N . GLU A 1 131 ? 14.023 -18.390 22.050 1.00 40.03 131 GLU A N 1
ATOM 1041 C CA . GLU A 1 131 ? 13.537 -17.194 22.733 1.00 40.03 131 GLU A CA 1
ATOM 1042 C C . GLU A 1 131 ? 14.728 -16.289 23.050 1.00 40.03 131 GLU A C 1
ATOM 1044 O O . GLU A 1 131 ? 15.607 -16.626 23.847 1.00 40.03 131 GLU A O 1
ATOM 1049 N N . GLU A 1 132 ? 14.768 -15.121 22.416 1.00 41.56 132 GLU A N 1
ATOM 1050 C CA . GLU A 1 132 ? 15.726 -14.096 22.782 1.00 41.56 132 GLU A CA 1
ATOM 1051 C C . GLU A 1 132 ? 15.346 -13.594 24.179 1.00 41.56 132 GLU A C 1
ATOM 1053 O O . GLU A 1 132 ? 14.421 -12.799 24.355 1.00 41.56 132 GLU A O 1
ATOM 1058 N N . SER A 1 133 ? 16.045 -14.120 25.188 1.00 42.94 133 SER A N 1
ATOM 1059 C CA . SER A 1 133 ? 16.102 -13.552 26.529 1.00 42.94 133 SER A CA 1
ATOM 1060 C C . SER A 1 133 ? 16.373 -12.059 26.389 1.00 42.94 133 SER A C 1
ATOM 1062 O O . SER A 1 133 ? 17.445 -11.653 25.932 1.00 42.94 133 SER A O 1
ATOM 1064 N N . TYR A 1 134 ? 15.399 -11.243 26.786 1.00 41.59 134 TYR A N 1
ATOM 1065 C CA . TYR A 1 134 ? 15.565 -9.800 26.885 1.00 41.59 134 TYR A CA 1
ATOM 1066 C C . TYR A 1 134 ? 16.816 -9.472 27.724 1.00 41.59 134 TYR A C 1
ATOM 1068 O O . TYR A 1 134 ? 17.164 -10.237 28.630 1.00 41.59 134 TYR A O 1
ATOM 1076 N N . PRO A 1 135 ? 17.510 -8.350 27.457 1.00 46.09 135 PRO A N 1
ATOM 1077 C CA . PRO A 1 135 ? 18.557 -7.868 28.351 1.00 46.09 135 PRO A CA 1
ATOM 1078 C C . PRO A 1 135 ? 18.003 -7.792 29.778 1.00 46.09 135 PRO A C 1
ATOM 1080 O O . PRO A 1 135 ? 16.883 -7.315 29.962 1.00 46.09 135 PRO A O 1
ATOM 1083 N N . ALA A 1 136 ? 18.770 -8.232 30.780 1.00 47.88 136 ALA A N 1
ATOM 1084 C CA . ALA A 1 136 ? 18.336 -8.295 32.185 1.00 47.88 136 ALA A CA 1
ATOM 1085 C C . ALA A 1 136 ? 17.804 -6.952 32.738 1.00 47.88 136 ALA A C 1
ATOM 1087 O O . ALA A 1 136 ? 17.063 -6.917 33.716 1.00 47.88 136 ALA A O 1
ATOM 1088 N N . GLU A 1 137 ? 18.130 -5.846 32.072 1.00 46.66 137 GLU A N 1
ATOM 1089 C CA . GLU A 1 137 ? 17.646 -4.490 32.346 1.00 46.66 137 GLU A CA 1
ATOM 1090 C C . GLU A 1 137 ? 16.150 -4.280 32.020 1.00 46.66 137 GLU A C 1
ATOM 1092 O O . GLU A 1 137 ? 15.560 -3.310 32.486 1.00 46.66 137 GLU A O 1
ATOM 1097 N N . PHE A 1 138 ? 15.518 -5.178 31.253 1.00 46.00 138 PHE A N 1
ATOM 1098 C CA . PHE A 1 138 ? 14.080 -5.163 30.938 1.00 46.00 138 PHE A CA 1
ATOM 1099 C C . PHE A 1 138 ? 13.245 -6.117 31.808 1.00 46.00 138 PHE A C 1
ATOM 1101 O O . PHE A 1 138 ? 12.014 -6.064 31.763 1.00 46.00 138 PHE A O 1
ATOM 1108 N N . GLU A 1 139 ? 13.887 -6.972 32.607 1.00 46.44 139 GLU A N 1
ATOM 1109 C CA . GLU A 1 139 ? 13.205 -7.936 33.479 1.00 46.44 139 GLU A CA 1
ATOM 1110 C C . GLU A 1 139 ? 12.553 -7.233 34.683 1.00 46.44 139 GLU A C 1
ATOM 1112 O O . GLU A 1 139 ? 11.464 -7.609 35.106 1.00 46.44 139 GLU A O 1
ATOM 1117 N N . SER A 1 140 ? 13.141 -6.128 35.153 1.00 43.88 140 SER A N 1
ATOM 1118 C CA . SER A 1 140 ? 12.609 -5.307 36.254 1.00 43.88 140 SER A CA 1
ATOM 1119 C C . SER A 1 140 ? 11.337 -4.523 35.900 1.00 43.88 140 SER A C 1
ATOM 1121 O O . SER A 1 140 ? 10.621 -4.079 36.792 1.00 43.88 140 SER A O 1
ATOM 1123 N N . LEU A 1 141 ? 11.018 -4.377 34.609 1.00 43.22 141 LEU A N 1
ATOM 1124 C CA . LEU A 1 141 ? 9.792 -3.728 34.121 1.00 43.22 141 LEU A CA 1
ATOM 1125 C C . LEU A 1 141 ? 8.600 -4.697 34.011 1.00 43.22 141 LEU A C 1
ATOM 1127 O O . LEU A 1 141 ? 7.475 -4.259 33.764 1.00 43.22 141 LEU A O 1
ATOM 1131 N N . LYS A 1 142 ? 8.818 -6.010 34.180 1.00 43.25 142 LYS A N 1
ATOM 1132 C CA . LYS A 1 142 ? 7.745 -7.021 34.147 1.00 43.25 142 LYS A CA 1
ATOM 1133 C C . LYS A 1 142 ? 6.914 -7.032 35.435 1.00 43.25 142 LYS A C 1
ATOM 1135 O O . LYS A 1 142 ? 5.710 -7.302 35.380 1.00 43.25 142 LYS A O 1
ATOM 1140 N N . ASP A 1 143 ? 7.519 -6.656 36.558 1.00 43.19 143 ASP A N 1
ATOM 1141 C CA . ASP A 1 143 ? 6.848 -6.631 37.861 1.00 43.19 143 ASP A CA 1
ATOM 1142 C C . ASP A 1 143 ? 5.893 -5.430 38.004 1.00 43.19 143 ASP A C 1
ATOM 1144 O O . ASP A 1 143 ? 4.819 -5.566 38.589 1.00 43.19 143 ASP A O 1
ATOM 1148 N N . GLU A 1 144 ? 6.189 -4.287 37.372 1.00 43.09 144 GLU A N 1
ATOM 1149 C CA . GLU A 1 144 ? 5.303 -3.104 37.383 1.00 43.09 144 GLU A CA 1
ATOM 1150 C C . GLU A 1 144 ? 4.043 -3.269 36.513 1.00 43.09 144 GLU A C 1
ATOM 1152 O O . GLU A 1 144 ? 3.006 -2.662 36.784 1.00 43.09 144 GLU A O 1
ATOM 1157 N N . ILE A 1 145 ? 4.085 -4.119 35.482 1.00 38.84 145 ILE A N 1
ATOM 1158 C CA . ILE A 1 145 ? 2.944 -4.350 34.575 1.00 38.84 145 ILE A CA 1
ATOM 1159 C C . ILE A 1 145 ? 1.971 -5.402 35.145 1.00 38.84 145 ILE A C 1
ATOM 1161 O O . ILE A 1 145 ? 0.811 -5.476 34.727 1.00 38.84 145 ILE A O 1
ATOM 1165 N N . SER A 1 146 ? 2.400 -6.183 36.141 1.00 33.56 146 SER A N 1
ATOM 1166 C CA . SER A 1 146 ? 1.606 -7.274 36.723 1.00 33.56 146 SER A CA 1
ATOM 1167 C C . SER A 1 146 ? 0.498 -6.816 37.685 1.00 33.56 146 SER A C 1
ATOM 1169 O O . SER A 1 146 ? -0.345 -7.624 38.059 1.00 33.56 146 SER A O 1
ATOM 1171 N N . LEU A 1 147 ? 0.416 -5.523 38.022 1.00 33.91 147 LEU A N 1
ATOM 1172 C CA . LEU A 1 147 ? -0.551 -4.976 38.990 1.00 33.91 147 LEU A CA 1
ATOM 1173 C C . LEU A 1 147 ? -1.804 -4.312 38.379 1.00 33.91 147 LEU A C 1
ATOM 1175 O O . LEU A 1 147 ? -2.495 -3.567 39.063 1.00 33.91 147 LEU A O 1
ATOM 1179 N N . SER A 1 148 ? -2.144 -4.572 37.109 1.00 32.91 148 SER A N 1
ATOM 1180 C CA . SER A 1 148 ? -3.356 -3.989 36.482 1.00 32.91 148 SER A CA 1
ATOM 1181 C C . SER A 1 148 ? -4.259 -4.985 35.741 1.00 32.91 148 SER A C 1
ATOM 1183 O O . SER A 1 148 ? -5.040 -4.595 34.878 1.00 32.91 148 SER A O 1
ATOM 1185 N N . LYS A 1 149 ? -4.174 -6.281 36.070 1.00 35.06 149 LYS A N 1
ATOM 1186 C CA . LYS A 1 149 ? -4.988 -7.352 35.457 1.00 35.06 149 LYS A CA 1
ATOM 1187 C C . LYS A 1 149 ? -6.109 -7.889 36.354 1.00 35.06 149 LYS A C 1
ATOM 1189 O O . LYS A 1 149 ? -6.483 -9.052 36.244 1.00 35.06 149 LYS A O 1
ATOM 1194 N N . GLU A 1 150 ? -6.686 -7.042 37.190 1.00 37.34 150 GLU A N 1
ATOM 1195 C CA . GLU A 1 150 ? -7.982 -7.315 37.809 1.00 37.34 150 GLU A CA 1
ATOM 1196 C C . GLU A 1 150 ? -8.972 -6.282 37.285 1.00 37.34 150 GLU A C 1
ATOM 1198 O O . GLU A 1 150 ? -9.074 -5.197 37.834 1.00 37.34 150 GLU A O 1
ATOM 1203 N N . GLU A 1 151 ? -9.600 -6.588 36.146 1.00 38.34 151 GLU A N 1
ATOM 1204 C CA . GLU A 1 151 ? -11.013 -6.319 35.840 1.00 38.34 151 GLU A CA 1
ATOM 1205 C C . GLU A 1 151 ? -11.312 -6.694 34.372 1.00 38.34 151 GLU A C 1
ATOM 1207 O O . GLU A 1 151 ? -10.501 -6.493 33.472 1.00 38.34 151 GLU A O 1
ATOM 1212 N N . GLU A 1 152 ? -12.496 -7.275 34.164 1.00 35.09 152 GLU A N 1
ATOM 1213 C CA . GLU A 1 152 ? -13.098 -7.719 32.893 1.00 35.09 152 GLU A CA 1
ATOM 1214 C C . GLU A 1 152 ? -12.638 -9.066 32.294 1.00 35.09 152 GLU A C 1
ATOM 1216 O O . GLU A 1 152 ? -12.341 -9.196 31.106 1.00 35.09 152 GLU A O 1
ATOM 1221 N N . THR A 1 153 ? -12.742 -10.137 33.090 1.00 29.33 153 THR A N 1
ATOM 1222 C CA . THR A 1 153 ? -13.171 -11.442 32.554 1.00 29.33 153 THR A CA 1
ATOM 1223 C C . THR A 1 153 ? -14.698 -11.557 32.647 1.00 29.33 153 THR A C 1
ATOM 1225 O O . THR A 1 153 ? -15.265 -11.831 33.699 1.00 29.33 153 THR A O 1
ATOM 1228 N N . GLY A 1 154 ? -15.389 -11.346 31.526 1.00 27.30 154 GLY A N 1
ATOM 1229 C CA . GLY A 1 154 ? -16.750 -11.849 31.333 1.00 27.30 154 GLY A CA 1
ATOM 1230 C C . GLY A 1 154 ? -16.678 -13.295 30.842 1.00 27.30 154 GLY A C 1
ATOM 1231 O O . GLY A 1 154 ? -16.297 -13.531 29.697 1.00 27.30 154 GLY A O 1
ATOM 1232 N N . LEU A 1 155 ? -16.986 -14.249 31.722 1.00 27.80 155 LEU A N 1
ATOM 1233 C CA . LEU A 1 155 ? -17.009 -15.692 31.459 1.00 27.80 155 LEU A CA 1
ATOM 1234 C C . LEU A 1 155 ? -17.933 -16.070 30.283 1.00 27.80 155 LEU A C 1
ATOM 1236 O O . LEU A 1 155 ? -19.106 -15.703 30.268 1.00 27.80 155 LEU A O 1
ATOM 1240 N N . ILE A 1 156 ? -17.443 -16.931 29.386 1.00 30.28 156 ILE A N 1
ATOM 1241 C CA . ILE A 1 156 ? -18.269 -17.931 28.693 1.00 30.28 156 ILE A CA 1
ATOM 1242 C C . ILE A 1 156 ? -17.588 -19.286 28.908 1.00 30.28 156 ILE A C 1
ATOM 1244 O O . ILE A 1 156 ? -16.461 -19.495 28.462 1.00 30.28 156 ILE A O 1
ATOM 1248 N N . GLU A 1 157 ? -18.265 -20.185 29.623 1.00 28.11 157 GLU A N 1
ATOM 1249 C CA . GLU A 1 157 ? -17.841 -21.571 29.838 1.00 28.11 157 GLU A CA 1
ATOM 1250 C C . GLU A 1 157 ? -17.814 -22.345 28.510 1.00 28.11 157 GLU A C 1
ATOM 1252 O O . GLU A 1 157 ? -18.811 -22.398 27.785 1.00 28.11 157 GLU A O 1
ATOM 1257 N N . MET A 1 158 ? -16.684 -22.985 28.203 1.00 25.66 158 MET A N 1
ATOM 1258 C CA . MET A 1 158 ? -16.602 -24.002 27.155 1.00 25.66 158 MET A CA 1
ATOM 1259 C C . MET A 1 158 ? -16.880 -25.373 27.775 1.00 25.66 158 MET A C 1
ATOM 1261 O O . MET A 1 158 ? -16.189 -25.783 28.703 1.00 25.66 158 MET A O 1
ATOM 1265 N N . ARG A 1 159 ? -17.881 -26.089 27.252 1.00 28.17 159 ARG A N 1
ATOM 1266 C CA . ARG A 1 159 ? -18.085 -27.516 27.539 1.00 28.17 159 ARG A CA 1
ATOM 1267 C C . ARG A 1 159 ? -17.084 -28.342 26.733 1.00 28.17 159 ARG A C 1
ATOM 1269 O O . ARG A 1 159 ? -16.974 -28.155 25.523 1.00 28.17 159 ARG A O 1
ATOM 1276 N N . GLU A 1 160 ? -16.390 -29.248 27.413 1.00 28.78 160 GLU A N 1
ATOM 1277 C CA . GLU A 1 160 ? -15.541 -30.275 26.809 1.00 28.78 160 GLU A CA 1
ATOM 1278 C C . GLU A 1 160 ? -16.383 -31.205 25.925 1.00 28.78 160 GLU A C 1
ATOM 1280 O O . GLU A 1 160 ? -17.432 -31.699 26.341 1.00 28.78 160 GLU A O 1
ATOM 1285 N N . VAL A 1 161 ? -15.920 -31.446 24.697 1.00 29.72 161 VAL A N 1
ATOM 1286 C CA . VAL A 1 161 ? -16.394 -32.552 23.861 1.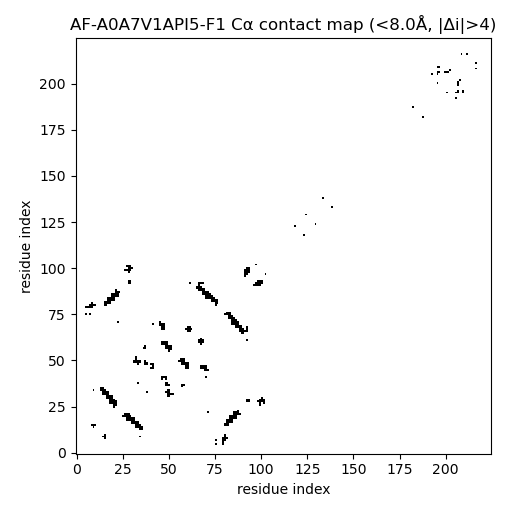00 29.72 161 VAL A CA 1
ATOM 1287 C C . VAL A 1 161 ? -15.200 -33.463 23.622 1.00 29.72 161 VAL A C 1
ATOM 1289 O O . VAL A 1 161 ? -14.182 -33.046 23.074 1.00 29.72 161 VAL A O 1
ATOM 1292 N N . GLU A 1 162 ? -15.336 -34.691 24.110 1.00 29.70 162 GLU A N 1
ATOM 1293 C CA . GLU A 1 162 ? -14.343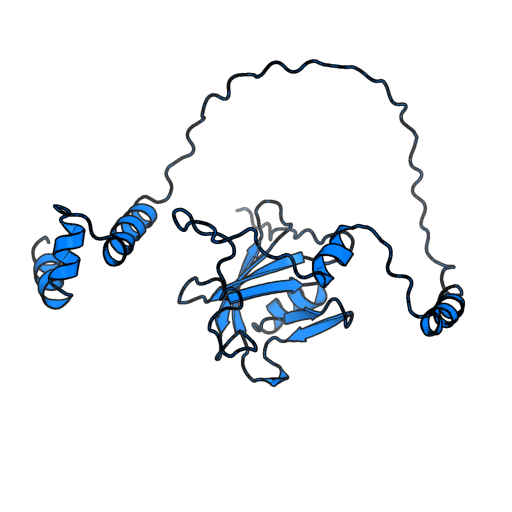 -35.757 24.075 1.00 29.70 162 GLU A CA 1
ATOM 1294 C C . GLU A 1 162 ? -13.938 -36.125 22.640 1.00 29.70 162 GLU A C 1
ATOM 1296 O O . GLU A 1 162 ? -14.774 -36.302 21.750 1.00 29.70 162 GLU A O 1
ATOM 1301 N N . ASN A 1 163 ? -12.629 -36.288 22.439 1.00 30.88 163 ASN A N 1
ATOM 1302 C CA . ASN A 1 163 ? -12.036 -36.810 21.214 1.00 30.88 163 ASN A CA 1
ATOM 1303 C C . ASN A 1 163 ? -12.435 -38.278 21.003 1.00 30.88 163 ASN A C 1
ATOM 1305 O O . ASN A 1 163 ? -12.024 -39.151 21.768 1.00 30.88 163 ASN A O 1
ATOM 1309 N N . LYS A 1 164 ? -13.143 -38.568 19.907 1.00 29.69 164 LYS A N 1
ATOM 1310 C CA . LYS A 1 164 ? -13.138 -39.897 19.285 1.00 29.69 164 LYS A CA 1
ATOM 1311 C C . LYS A 1 164 ? -12.333 -39.841 17.996 1.00 29.69 164 LYS A C 1
ATOM 1313 O O . LYS A 1 164 ? -12.703 -39.170 17.040 1.00 29.69 164 LYS A O 1
ATOM 1318 N N . THR A 1 165 ? -11.212 -40.544 18.021 1.00 33.59 165 THR A N 1
ATOM 1319 C CA . THR A 1 165 ? -10.341 -40.810 16.884 1.00 33.59 165 THR A CA 1
ATOM 1320 C C . THR A 1 165 ? -11.040 -41.795 15.948 1.00 33.59 165 THR A C 1
ATOM 1322 O O . THR A 1 165 ? -11.185 -42.964 16.294 1.00 33.59 165 THR A O 1
ATOM 1325 N N . GLU A 1 166 ? -11.450 -41.346 14.765 1.00 31.03 166 GLU A N 1
ATOM 1326 C CA . GLU A 1 166 ? -11.720 -42.224 13.623 1.00 31.03 166 GLU A CA 1
ATOM 1327 C C . GLU A 1 166 ? -10.694 -41.905 12.534 1.00 31.03 166 GLU A C 1
ATOM 1329 O O . GLU A 1 166 ? -10.624 -40.793 12.012 1.00 31.03 166 GLU A O 1
ATOM 1334 N N . GLN A 1 167 ? -9.841 -42.889 12.247 1.00 33.59 167 GLN A N 1
ATOM 1335 C CA . GLN A 1 167 ? -8.995 -42.909 11.063 1.00 33.59 167 GLN A CA 1
ATOM 1336 C C . GLN A 1 167 ? -9.897 -43.189 9.859 1.00 33.59 167 GLN A C 1
ATOM 1338 O O . GLN A 1 167 ? -10.452 -44.279 9.751 1.00 33.59 167 GLN A O 1
ATOM 1343 N N . ALA A 1 168 ? -10.037 -42.214 8.965 1.00 29.02 168 ALA A N 1
ATOM 1344 C CA . ALA A 1 168 ? -10.564 -42.431 7.626 1.00 29.02 168 ALA A CA 1
ATOM 1345 C C . ALA A 1 168 ? -9.416 -42.227 6.633 1.00 29.02 168 ALA A C 1
ATOM 1347 O O . ALA A 1 168 ? -8.889 -41.121 6.493 1.00 29.02 168 ALA A O 1
ATOM 1348 N N . GLU A 1 169 ? -8.999 -43.315 5.991 1.00 30.67 169 GLU A N 1
ATOM 1349 C CA . GLU A 1 169 ? -8.144 -43.286 4.809 1.00 30.67 169 GLU A CA 1
ATOM 1350 C C . GLU A 1 169 ? -8.918 -42.584 3.683 1.0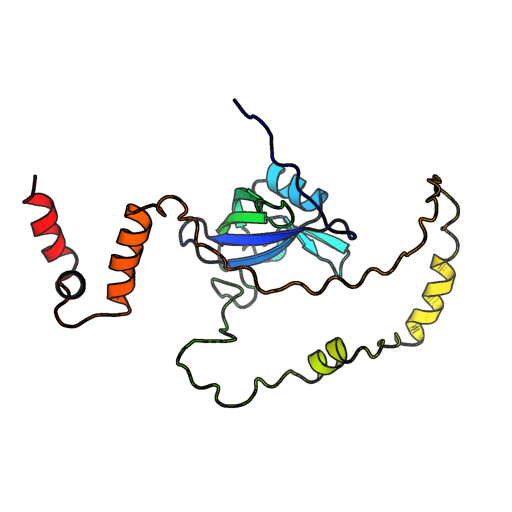0 30.67 169 GLU A C 1
ATOM 1352 O O . GLU A 1 169 ? -9.993 -43.030 3.286 1.00 30.67 169 GLU A O 1
ATOM 1357 N N . ILE A 1 170 ? -8.410 -41.443 3.214 1.00 29.08 170 ILE A N 1
ATOM 1358 C CA . ILE A 1 170 ? -8.977 -40.716 2.074 1.00 29.08 170 ILE A CA 1
ATOM 1359 C C . ILE A 1 170 ? -8.232 -41.191 0.827 1.00 29.08 170 ILE A C 1
ATOM 1361 O O . ILE A 1 170 ? -7.053 -40.878 0.648 1.00 29.08 170 ILE A O 1
ATOM 1365 N N . GLU A 1 171 ? -8.917 -41.954 -0.025 1.00 30.56 171 GLU A N 1
ATOM 1366 C CA . GLU A 1 171 ? -8.462 -42.218 -1.390 1.00 30.56 171 GLU A CA 1
ATOM 1367 C C . GLU A 1 171 ? -8.429 -40.912 -2.209 1.00 30.56 171 GLU A C 1
ATOM 1369 O O . GLU A 1 171 ? -9.244 -40.013 -1.971 1.00 30.56 171 GLU A O 1
ATOM 1374 N N . PRO A 1 172 ? -7.493 -40.759 -3.166 1.00 28.56 172 PRO A N 1
ATOM 1375 C CA . PRO A 1 172 ? -7.398 -39.554 -3.977 1.00 28.56 172 PRO A CA 1
ATOM 1376 C C . PRO A 1 172 ? -8.544 -39.523 -4.990 1.00 28.56 172 PRO A C 1
ATOM 1378 O O . PRO A 1 172 ? -8.430 -40.054 -6.094 1.00 28.56 172 PRO A O 1
ATOM 1381 N N . ASP A 1 173 ? -9.649 -38.890 -4.607 1.00 29.16 173 ASP A N 1
ATOM 1382 C CA . ASP A 1 173 ? -10.781 -38.685 -5.500 1.00 29.16 173 ASP A CA 1
ATOM 1383 C C . ASP A 1 173 ? -10.396 -37.701 -6.617 1.00 29.16 173 ASP A C 1
ATOM 1385 O O . ASP A 1 173 ? -9.834 -36.621 -6.395 1.00 29.16 173 ASP A O 1
ATOM 1389 N N . SER A 1 174 ? -10.661 -38.125 -7.847 1.00 32.34 174 SER A N 1
ATOM 1390 C CA . SER A 1 174 ? -10.349 -37.434 -9.090 1.00 32.34 174 SER A CA 1
ATOM 1391 C C . SER A 1 174 ? -10.987 -36.046 -9.136 1.00 32.34 174 SER A C 1
ATOM 1393 O O . SER A 1 174 ? -12.207 -35.910 -9.223 1.00 32.34 174 SER A O 1
ATOM 1395 N N . PHE A 1 175 ? -10.157 -35.003 -9.132 1.00 29.27 175 PHE A N 1
ATOM 1396 C CA . PHE A 1 175 ? -10.607 -33.630 -9.347 1.00 29.27 175 PHE A CA 1
ATOM 1397 C C . PHE A 1 175 ? -10.975 -33.440 -10.828 1.00 29.27 175 PHE A C 1
ATOM 1399 O O . PHE A 1 175 ? -10.122 -33.143 -11.666 1.00 29.27 175 PHE A O 1
ATOM 1406 N N . GLU A 1 176 ? -12.252 -33.625 -11.164 1.00 32.66 176 GLU A N 1
ATOM 1407 C CA . GLU A 1 176 ? -12.814 -33.107 -12.411 1.00 32.66 176 GLU A CA 1
ATOM 1408 C C . GLU A 1 176 ? -12.761 -31.574 -12.383 1.00 32.66 176 GLU A C 1
ATOM 1410 O O . GLU A 1 176 ? -13.320 -30.901 -11.512 1.00 32.66 176 GLU A O 1
ATOM 1415 N N . THR A 1 177 ? -12.046 -31.010 -13.352 1.00 30.47 177 THR A N 1
ATOM 1416 C CA . THR A 1 177 ? -11.897 -29.574 -13.568 1.00 30.47 177 THR A CA 1
ATOM 1417 C C . THR A 1 177 ? -13.221 -28.963 -14.015 1.00 30.47 177 THR A C 1
ATOM 1419 O O . THR A 1 177 ? -13.550 -28.922 -15.199 1.00 30.47 177 THR A O 1
ATOM 1422 N N . GLN A 1 178 ? -13.984 -28.419 -13.069 1.00 32.53 178 GLN A N 1
ATOM 1423 C CA . GLN A 1 178 ? -15.098 -27.540 -13.411 1.00 32.53 178 GLN A CA 1
ATOM 1424 C C . GLN A 1 178 ? -14.551 -26.207 -13.944 1.00 32.53 178 GLN A C 1
ATOM 1426 O O . GLN A 1 178 ? -13.975 -25.403 -13.209 1.00 32.53 178 GLN A O 1
ATOM 1431 N N . GLN A 1 179 ? -14.706 -26.007 -15.256 1.00 39.53 179 GLN A N 1
ATOM 1432 C CA . GLN A 1 179 ? -14.426 -24.763 -15.973 1.00 39.53 179 GLN A CA 1
ATOM 1433 C C . GLN A 1 179 ? -15.160 -23.586 -15.319 1.00 39.53 179 GLN A C 1
ATOM 1435 O O . GLN A 1 179 ? -16.389 -23.563 -15.245 1.00 39.53 179 GLN A O 1
ATOM 1440 N N . THR A 1 180 ? -14.405 -22.586 -14.870 1.00 34.03 180 THR A N 1
ATOM 1441 C CA . THR A 1 180 ? -14.942 -21.279 -14.479 1.00 34.03 180 THR A CA 1
ATOM 1442 C C . THR A 1 180 ? -15.027 -20.355 -15.706 1.00 34.03 180 THR A C 1
ATOM 1444 O O . THR A 1 180 ? -14.226 -20.512 -16.629 1.00 34.03 180 THR A O 1
ATOM 1447 N N . PRO A 1 181 ? -15.994 -19.415 -15.768 1.00 42.19 181 PRO A N 1
ATOM 1448 C CA . PRO A 1 181 ? -16.238 -18.605 -16.962 1.00 42.19 181 PRO A CA 1
ATOM 1449 C C . PRO A 1 181 ? -15.083 -17.635 -17.235 1.00 42.19 181 PRO A C 1
ATOM 1451 O O . PRO A 1 181 ? -14.504 -17.087 -16.295 1.00 42.19 181 PRO A O 1
ATOM 1454 N N . ASP A 1 182 ? -14.800 -17.435 -18.524 1.00 46.72 182 ASP A N 1
ATOM 1455 C CA . ASP A 1 182 ? -13.686 -16.676 -19.103 1.00 46.72 182 ASP A CA 1
ATOM 1456 C C . ASP A 1 182 ? -13.215 -15.470 -18.278 1.00 46.72 182 ASP A C 1
ATOM 1458 O O . ASP A 1 182 ? -13.938 -14.492 -18.050 1.00 46.72 182 ASP A O 1
ATOM 1462 N N . LYS A 1 183 ? -11.926 -15.506 -17.918 1.00 52.91 183 LYS A N 1
ATOM 1463 C CA . LYS A 1 183 ? -11.147 -14.296 -17.651 1.00 52.91 183 LYS A CA 1
ATOM 1464 C C . LYS A 1 183 ? -11.352 -13.344 -18.832 1.00 52.91 183 LYS A C 1
ATOM 1466 O O . LYS A 1 183 ? -11.363 -13.765 -19.983 1.00 52.91 183 LYS A O 1
ATOM 1471 N N . ASN A 1 184 ? -11.595 -12.071 -18.530 1.00 72.06 184 ASN A N 1
ATOM 1472 C CA . ASN A 1 184 ? -11.956 -11.042 -19.501 1.00 72.06 184 ASN A CA 1
ATOM 1473 C C . ASN A 1 184 ? -11.033 -11.103 -20.734 1.00 72.06 184 ASN A C 1
ATOM 1475 O O . ASN A 1 184 ? -9.873 -10.708 -20.651 1.00 72.06 184 ASN A O 1
ATOM 1479 N N . ILE A 1 185 ? -11.554 -11.582 -21.868 1.00 76.69 185 ILE A N 1
ATOM 1480 C CA . ILE A 1 185 ? -10.780 -11.821 -23.095 1.00 76.69 185 ILE A CA 1
ATOM 1481 C C . ILE A 1 185 ? -10.003 -10.581 -23.547 1.00 76.69 185 ILE A C 1
ATOM 1483 O O . ILE A 1 185 ? -8.912 -10.701 -24.093 1.00 76.69 185 ILE A O 1
ATOM 1487 N N . LEU A 1 186 ? -10.520 -9.379 -23.266 1.00 62.94 186 LEU A N 1
ATOM 1488 C CA . LEU A 1 186 ? -9.841 -8.123 -23.581 1.00 62.94 186 LEU A CA 1
ATOM 1489 C C . LEU A 1 186 ? -8.612 -7.893 -22.699 1.00 62.94 186 LEU A C 1
ATOM 1491 O O . LEU A 1 186 ? -7.610 -7.367 -23.174 1.00 62.94 186 LEU A O 1
ATOM 1495 N N . TYR A 1 187 ? -8.679 -8.302 -21.434 1.00 69.94 187 TYR A N 1
ATOM 1496 C CA . TYR A 1 187 ? -7.562 -8.224 -20.498 1.00 69.94 187 TYR A CA 1
ATOM 1497 C C . TYR A 1 187 ? -6.456 -9.204 -20.894 1.00 69.94 187 TYR A C 1
ATOM 1499 O O . TYR A 1 187 ? -5.296 -8.813 -21.008 1.00 69.94 187 TYR A O 1
ATOM 1507 N N . ASP A 1 188 ? -6.823 -10.451 -21.186 1.00 74.06 188 ASP A N 1
ATOM 1508 C CA . ASP A 1 188 ? -5.861 -11.474 -21.601 1.00 74.06 188 ASP A CA 1
ATOM 1509 C C . ASP A 1 188 ? -5.248 -11.140 -22.972 1.00 74.06 188 ASP A C 1
ATOM 1511 O O . ASP A 1 188 ? -4.044 -11.306 -23.180 1.00 74.06 188 ASP A O 1
ATOM 1515 N N . PHE A 1 189 ? -6.042 -10.578 -23.889 1.00 79.12 189 PHE A N 1
ATOM 1516 C CA . PHE A 1 189 ? -5.560 -10.095 -25.181 1.00 79.12 189 PHE A CA 1
ATOM 1517 C C . PHE A 1 189 ? -4.612 -8.897 -25.038 1.00 79.12 189 PHE A C 1
ATOM 1519 O O . PHE A 1 189 ? -3.545 -8.888 -25.654 1.00 79.12 189 PHE A O 1
ATOM 1526 N N . TYR A 1 190 ? -4.947 -7.921 -24.187 1.00 84.69 190 TYR A N 1
ATOM 1527 C CA . TYR A 1 190 ? -4.080 -6.777 -23.897 1.00 84.69 190 TYR A CA 1
ATOM 1528 C C . TYR A 1 190 ? -2.719 -7.229 -23.363 1.00 84.69 190 TYR A C 1
ATOM 1530 O O . TYR A 1 190 ? -1.683 -6.835 -23.900 1.00 84.69 190 TYR A O 1
ATOM 1538 N N . TRP A 1 191 ? -2.712 -8.108 -22.357 1.00 75.62 191 TRP A N 1
ATOM 1539 C CA . TRP A 1 191 ? -1.470 -8.621 -21.782 1.00 75.62 191 TRP A CA 1
ATOM 1540 C C . TRP A 1 191 ? -0.678 -9.470 -22.767 1.00 75.62 191 TRP A C 1
ATOM 1542 O O . TRP A 1 191 ? 0.548 -9.373 -22.805 1.00 75.62 191 TRP A O 1
ATOM 1552 N N . SER A 1 192 ? -1.358 -10.238 -23.622 1.00 80.81 192 SER A N 1
ATOM 1553 C CA . SER A 1 192 ? -0.706 -10.962 -24.713 1.00 80.81 192 SER A CA 1
ATOM 1554 C C . SER A 1 192 ? 0.025 -10.012 -25.668 1.00 80.81 192 SER A C 1
ATOM 1556 O O . SER A 1 192 ? 1.151 -10.301 -26.065 1.00 80.81 192 SER A O 1
ATOM 1558 N N . ILE A 1 193 ? -0.563 -8.855 -25.994 1.00 85.56 193 ILE A N 1
ATOM 1559 C CA . ILE A 1 193 ? 0.060 -7.844 -26.862 1.00 85.56 193 ILE A CA 1
ATOM 1560 C C . ILE A 1 193 ? 1.208 -7.116 -26.157 1.00 85.56 193 ILE A C 1
ATOM 1562 O O . ILE A 1 193 ? 2.271 -6.932 -26.759 1.00 85.56 193 ILE A O 1
ATOM 1566 N N . ALA A 1 194 ? 1.007 -6.707 -24.902 1.00 81.50 194 ALA A N 1
ATOM 1567 C CA . ALA A 1 194 ? 1.998 -5.980 -24.113 1.00 81.50 194 ALA A CA 1
ATOM 1568 C C . ALA A 1 194 ? 3.260 -6.825 -23.885 1.00 81.50 194 ALA A C 1
ATOM 1570 O O . ALA A 1 194 ? 4.374 -6.363 -24.125 1.00 81.50 194 ALA A O 1
ATOM 1571 N N . ASN A 1 195 ? 3.085 -8.107 -23.552 1.00 83.00 195 ASN A N 1
ATOM 1572 C CA . ASN A 1 195 ? 4.190 -9.030 -23.309 1.00 83.00 195 ASN A CA 1
ATOM 1573 C C . ASN A 1 195 ? 5.107 -9.223 -24.535 1.00 83.00 195 ASN A C 1
ATOM 1575 O O . ASN A 1 195 ? 6.271 -9.577 -24.381 1.00 83.00 195 ASN A O 1
ATOM 1579 N N . ARG A 1 196 ? 4.626 -8.976 -25.764 1.00 81.94 196 ARG A N 1
ATOM 1580 C CA . ARG A 1 196 ? 5.435 -9.107 -26.995 1.00 81.94 196 ARG A CA 1
ATOM 1581 C C . ARG A 1 196 ? 6.460 -7.992 -27.200 1.00 81.94 196 ARG A C 1
ATOM 1583 O O . ARG A 1 196 ? 7.287 -8.139 -28.099 1.00 81.94 196 ARG A O 1
ATOM 1590 N N . VAL A 1 197 ? 6.402 -6.917 -26.409 1.00 76.25 197 VAL A N 1
ATOM 1591 C CA . VAL A 1 197 ? 7.447 -5.880 -26.366 1.00 76.25 197 VAL A CA 1
ATOM 1592 C C . VAL A 1 197 ? 8.697 -6.431 -25.689 1.00 76.25 197 VAL A C 1
ATOM 1594 O O . VAL A 1 197 ? 9.794 -6.311 -26.224 1.00 76.25 197 VAL A O 1
ATOM 1597 N N . GLU A 1 198 ? 8.512 -7.076 -24.539 1.00 78.94 198 GLU A N 1
ATOM 1598 C CA . GLU A 1 198 ? 9.596 -7.651 -23.736 1.00 78.94 198 GLU A CA 1
ATOM 1599 C C . GLU A 1 198 ? 10.014 -9.036 -24.249 1.00 78.94 198 GLU A C 1
ATOM 1601 O O . GLU A 1 198 ? 11.178 -9.411 -24.148 1.00 78.94 198 GLU A O 1
ATOM 1606 N N . ASN A 1 199 ? 9.080 -9.772 -24.864 1.00 83.25 199 ASN A N 1
ATOM 1607 C CA . ASN A 1 199 ? 9.275 -11.129 -25.378 1.00 83.25 199 ASN A CA 1
ATOM 1608 C C . ASN A 1 199 ? 8.898 -11.225 -26.872 1.00 83.25 199 ASN A C 1
ATOM 1610 O O . ASN A 1 199 ? 7.844 -11.790 -27.224 1.00 83.25 199 ASN A O 1
ATOM 1614 N N . PRO A 1 200 ? 9.715 -10.655 -27.780 1.00 82.19 200 PRO A N 1
ATOM 1615 C CA . PRO A 1 200 ? 9.459 -10.714 -29.211 1.00 82.19 200 PRO A CA 1
ATOM 1616 C C . PRO A 1 200 ? 9.541 -12.157 -29.716 1.00 82.19 200 PRO A C 1
ATOM 1618 O O . PRO A 1 200 ? 10.391 -12.936 -29.298 1.00 82.19 200 PRO A O 1
ATOM 1621 N N . MET A 1 201 ? 8.646 -12.518 -30.634 1.00 81.25 201 MET A N 1
ATOM 1622 C CA . MET A 1 201 ? 8.590 -13.863 -31.202 1.00 81.25 201 MET A CA 1
ATOM 1623 C C . MET A 1 201 ? 8.673 -13.790 -32.718 1.00 81.25 201 MET A C 1
ATOM 1625 O O . MET A 1 201 ? 7.923 -13.049 -33.359 1.00 81.25 201 MET A O 1
ATOM 1629 N N . GLU A 1 202 ? 9.592 -14.561 -33.288 1.00 84.19 202 GLU A N 1
ATOM 1630 C CA . GLU A 1 202 ? 9.804 -14.612 -34.728 1.00 84.19 202 GLU A CA 1
ATOM 1631 C C . GLU A 1 202 ? 8.530 -15.100 -35.442 1.00 84.19 202 GLU A C 1
ATOM 1633 O O . GLU A 1 202 ? 7.858 -16.028 -34.993 1.00 84.19 202 GLU A O 1
ATOM 1638 N N . GLY A 1 203 ? 8.128 -14.405 -36.510 1.00 79.94 203 GLY A N 1
ATOM 1639 C CA . GLY A 1 203 ? 6.874 -14.668 -37.230 1.00 79.94 203 GLY A CA 1
ATOM 1640 C C . GLY A 1 203 ? 5.597 -14.091 -36.592 1.00 79.94 203 GLY A C 1
ATOM 1641 O O . GLY A 1 203 ? 4.542 -14.127 -37.223 1.00 79.94 203 GLY A O 1
ATOM 1642 N N . SER A 1 204 ? 5.659 -13.506 -35.389 1.00 83.00 204 SER A N 1
ATOM 1643 C CA . SER A 1 204 ? 4.503 -12.853 -34.754 1.00 83.00 204 SER A CA 1
ATOM 1644 C C . SER A 1 204 ? 4.161 -11.516 -35.417 1.00 83.00 204 SER A C 1
ATOM 1646 O O . SER A 1 204 ? 4.987 -10.599 -35.464 1.00 83.00 204 SER A O 1
ATOM 1648 N N . VAL A 1 205 ? 2.905 -11.358 -35.852 1.00 79.88 205 VAL A N 1
ATOM 1649 C CA . VAL A 1 205 ? 2.382 -10.085 -36.384 1.00 79.88 205 VAL A CA 1
ATOM 1650 C C . VAL A 1 205 ? 2.508 -8.966 -35.349 1.00 79.88 205 VAL A C 1
ATOM 1652 O O . VAL A 1 205 ? 2.920 -7.863 -35.693 1.00 79.88 205 VAL A O 1
ATOM 1655 N N . ILE A 1 206 ? 2.236 -9.255 -34.074 1.00 81.69 206 ILE A N 1
ATOM 1656 C CA . ILE A 1 206 ? 2.322 -8.271 -32.987 1.00 81.69 206 ILE A CA 1
ATOM 1657 C C . ILE A 1 206 ? 3.769 -7.817 -32.754 1.00 81.69 206 ILE A C 1
ATOM 1659 O O . ILE A 1 206 ? 4.021 -6.623 -32.615 1.00 81.69 206 ILE A O 1
ATOM 1663 N N . SER A 1 207 ? 4.738 -8.738 -32.774 1.00 82.12 207 SER A N 1
ATOM 1664 C CA . SER A 1 207 ? 6.158 -8.378 -32.630 1.00 82.12 207 SER A CA 1
ATOM 1665 C C . SER A 1 207 ? 6.649 -7.546 -33.818 1.00 82.12 207 SER A C 1
ATOM 1667 O O . SER A 1 207 ? 7.386 -6.577 -33.637 1.00 82.12 207 SER A O 1
ATOM 1669 N N . LYS A 1 208 ? 6.173 -7.855 -35.032 1.00 82.38 208 LYS A N 1
ATOM 1670 C CA . LYS A 1 208 ? 6.440 -7.037 -36.219 1.00 82.38 208 LYS A CA 1
ATOM 1671 C C . LYS A 1 208 ? 5.819 -5.644 -36.095 1.00 82.38 208 LYS A C 1
ATOM 1673 O O . LYS A 1 208 ? 6.495 -4.671 -36.405 1.00 82.38 208 LYS A O 1
ATOM 1678 N N . LEU A 1 209 ? 4.586 -5.520 -35.602 1.00 80.38 209 LEU A N 1
ATOM 1679 C CA . LEU A 1 209 ? 3.948 -4.218 -35.380 1.00 80.38 209 LEU A CA 1
ATOM 1680 C C . LEU A 1 209 ? 4.742 -3.360 -34.390 1.00 80.38 209 LEU A C 1
ATOM 1682 O O . LEU A 1 209 ? 5.045 -2.214 -34.713 1.00 80.38 209 LEU A O 1
ATOM 1686 N N . HIS A 1 210 ? 5.172 -3.924 -33.256 1.00 80.44 210 HIS A N 1
ATOM 1687 C CA . HIS A 1 210 ? 6.021 -3.216 -32.286 1.00 80.44 210 HIS A CA 1
ATOM 1688 C C . HIS A 1 210 ? 7.322 -2.692 -32.909 1.00 80.44 210 HIS A C 1
ATOM 1690 O O . HIS A 1 210 ? 7.706 -1.553 -32.651 1.00 80.44 210 HIS A O 1
ATOM 1696 N N . SER A 1 211 ? 7.955 -3.460 -33.805 1.00 80.38 211 SER A N 1
ATOM 1697 C CA . SER A 1 211 ? 9.174 -3.020 -34.507 1.00 80.38 211 SER A CA 1
ATOM 1698 C C . SER A 1 211 ? 8.969 -1.872 -35.508 1.00 80.38 211 SER A C 1
ATOM 1700 O O . SER A 1 211 ? 9.930 -1.190 -35.856 1.00 80.38 211 SER A O 1
ATOM 1702 N N . LEU A 1 212 ? 7.737 -1.633 -35.977 1.00 82.19 212 LEU A N 1
ATOM 1703 C CA . LEU A 1 212 ? 7.428 -0.583 -36.958 1.00 82.19 212 LEU A CA 1
ATOM 1704 C C . LEU A 1 212 ? 7.188 0.792 -36.309 1.00 82.19 212 LEU A C 1
ATOM 1706 O O . LEU A 1 212 ? 7.234 1.818 -36.991 1.00 82.19 212 LEU A O 1
ATOM 1710 N N . GLY A 1 213 ? 6.949 0.821 -34.995 1.00 78.50 213 GLY A N 1
ATOM 1711 C CA . GLY A 1 213 ? 6.714 2.037 -34.224 1.00 78.50 213 GLY A CA 1
ATOM 1712 C C . GLY A 1 213 ? 5.320 2.652 -34.408 1.00 78.50 213 GLY A C 1
ATOM 1713 O O . GLY A 1 213 ? 4.575 2.362 -35.346 1.00 78.50 213 GLY A O 1
ATOM 1714 N N . VAL A 1 214 ? 4.967 3.555 -33.486 1.00 77.25 214 VAL A N 1
ATOM 1715 C CA . VAL A 1 214 ? 3.607 4.109 -33.324 1.00 77.25 214 VAL A CA 1
ATOM 1716 C C . VAL A 1 214 ? 3.056 4.730 -34.612 1.00 77.25 214 VAL A C 1
ATOM 1718 O O . VAL A 1 214 ? 1.892 4.534 -34.948 1.00 77.25 214 VAL A O 1
ATOM 1721 N N . ARG A 1 215 ? 3.891 5.449 -35.373 1.00 75.38 215 ARG A N 1
ATOM 1722 C CA . ARG A 1 215 ? 3.461 6.147 -36.594 1.00 75.38 215 ARG A CA 1
ATOM 1723 C C . ARG A 1 215 ? 2.958 5.194 -37.678 1.00 75.38 215 ARG A C 1
ATOM 1725 O O . ARG A 1 215 ? 2.029 5.554 -38.396 1.00 75.38 215 ARG A O 1
ATOM 1732 N N . GLU A 1 216 ? 3.569 4.021 -37.815 1.00 76.88 216 GLU A N 1
ATOM 1733 C CA . GLU A 1 216 ? 3.180 3.057 -38.845 1.00 76.88 216 GLU A CA 1
ATOM 1734 C C . GLU A 1 216 ? 1.970 2.233 -38.402 1.00 76.88 216 GLU A C 1
ATOM 1736 O O . GLU A 1 216 ? 1.047 2.044 -39.189 1.00 76.88 216 GLU A O 1
ATOM 1741 N N . ILE A 1 217 ? 1.909 1.851 -37.119 1.00 78.31 217 ILE A N 1
ATOM 1742 C CA . ILE A 1 217 ? 0.749 1.173 -36.516 1.00 78.31 217 ILE A CA 1
ATOM 1743 C C . ILE A 1 217 ? -0.521 2.027 -36.680 1.00 78.31 217 ILE A C 1
ATOM 1745 O O . ILE A 1 217 ? -1.558 1.529 -37.123 1.00 78.31 217 ILE A O 1
ATOM 1749 N N . SER A 1 218 ? -0.438 3.335 -36.413 1.00 74.38 218 SER A N 1
ATOM 1750 C CA . SER A 1 218 ? -1.586 4.247 -36.513 1.00 74.38 218 SER A CA 1
ATOM 1751 C C . SER A 1 218 ? -2.159 4.384 -37.927 1.00 74.38 218 SER A C 1
ATOM 1753 O O . SER A 1 218 ? -3.334 4.715 -38.071 1.00 74.38 218 SER A O 1
ATOM 1755 N N . LYS A 1 219 ? -1.383 4.099 -38.985 1.00 77.44 219 LYS A N 1
ATOM 1756 C CA . LYS A 1 219 ? -1.897 4.096 -40.369 1.00 77.44 219 LYS A CA 1
ATOM 1757 C C . LYS A 1 219 ? -2.854 2.936 -40.647 1.00 77.44 219 LYS A C 1
ATOM 1759 O O . LYS A 1 219 ? -3.624 3.021 -41.601 1.00 77.44 219 LYS A O 1
ATOM 1764 N N . HIS A 1 220 ? -2.787 1.865 -39.858 1.00 67.12 220 HIS A N 1
ATOM 1765 C CA . HIS A 1 220 ? -3.654 0.695 -39.993 1.00 67.12 220 HIS A CA 1
ATOM 1766 C C . HIS A 1 220 ? -4.936 0.829 -39.164 1.00 67.12 220 HIS A C 1
ATOM 1768 O O . HIS A 1 220 ? -6.000 0.457 -39.643 1.00 67.12 220 HIS A O 1
ATOM 1774 N N . LEU A 1 221 ? -4.870 1.472 -37.992 1.00 66.94 221 LEU A N 1
ATOM 1775 C CA . LEU A 1 221 ? -6.036 1.698 -37.122 1.00 66.94 221 LEU A CA 1
ATOM 1776 C C . LEU A 1 221 ? -7.154 2.535 -37.775 1.00 66.94 221 LEU A C 1
ATOM 1778 O O . LEU A 1 221 ? -8.302 2.445 -37.358 1.00 66.94 221 LEU A O 1
ATOM 1782 N N . GLY A 1 222 ? -6.830 3.342 -38.791 1.00 56.62 222 GLY A N 1
ATOM 1783 C CA . GLY A 1 222 ? -7.796 4.164 -39.531 1.00 56.62 222 GLY A CA 1
ATOM 1784 C C . GLY A 1 222 ? -8.273 3.585 -40.868 1.00 56.62 222 GLY A C 1
ATOM 1785 O O . GLY A 1 222 ? -8.937 4.304 -41.607 1.00 56.62 222 GLY A O 1
ATOM 1786 N N . ARG A 1 223 ? -7.886 2.352 -41.230 1.00 57.31 223 ARG A N 1
ATOM 1787 C CA . ARG A 1 223 ? -8.247 1.721 -42.519 1.00 57.31 223 ARG A CA 1
ATOM 1788 C C . ARG A 1 223 ? -9.310 0.629 -42.413 1.00 57.31 223 ARG A C 1
ATOM 1790 O O . ARG A 1 223 ? -9.928 0.332 -43.427 1.00 57.31 223 ARG A O 1
ATOM 1797 N N . ASP A 1 224 ? -9.523 0.079 -41.222 1.00 54.19 224 ASP A N 1
ATOM 1798 C CA . ASP A 1 224 ? -10.431 -1.052 -40.987 1.00 54.19 224 ASP A CA 1
ATOM 1799 C C . ASP A 1 224 ? -11.772 -0.612 -40.354 1.00 54.19 224 ASP A C 1
ATOM 1801 O O . ASP A 1 224 ? -12.348 -1.335 -39.539 1.00 54.19 224 ASP A O 1
ATOM 1805 N N . VAL A 1 225 ? -12.262 0.581 -40.725 1.00 45.50 225 VAL A N 1
ATOM 1806 C CA . VAL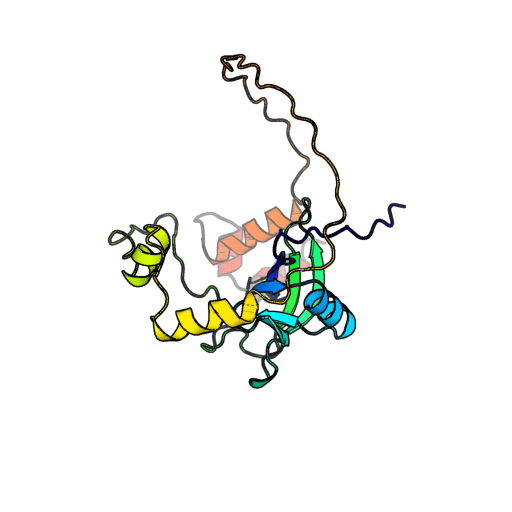 A 1 225 ? -13.612 1.092 -40.402 1.00 45.50 225 VAL A CA 1
ATOM 1807 C C . VAL A 1 225 ? -14.407 1.289 -41.684 1.00 45.50 225 VAL A C 1
ATOM 1809 O O . VAL A 1 225 ? -13.843 1.897 -42.622 1.00 45.50 225 VAL A O 1
#

Foldseek 3Di:
DPPDPDDADAPPVQKAKEFEAAQPPRDGADIAIAHPVQVVVCVVPQWHWGQDPVVRDIDTQCPPPVFIWRWDDWDADPVRRHIYTYTHTPACSDPVRHVHPPPDDPDDPPDPPPDDPPPPVVVVVVVVPPPPDDDPVCVVVVVVVVPPPPDDDPDDDDDDDDDDDDDDDDDPDDDDDDDDDDDPPVVVVVCVLVVCVVVPDPPDPSVVLVVVDDVVVVVVVPPPD

pLDDT: mean 71.78, std 24.63, range [25.66, 98.56]

Mean predicted aligned error: 19.27 Å

Radius of gyration: 26.13 Å; Cα contacts (8 Å, |Δi|>4): 236; chains: 1; bounding box: 54×58×82 Å